Protein AF-G3I2K2-F1 (afdb_monomer)

Mean predicted aligned error: 17.12 Å

Nearest PDB structures (foldseek):
  6v9v-assembly1_A  TM=7.582E-01  e=9.070E-24  Homo sapiens
  7or0-assembly1_A  TM=7.836E-01  e=5.785E-23  Homo sapiens
  6pqq-assembly1_A  TM=7.651E-01  e=3.529E-21  Homo sapiens
  6x2j-assembly1_C  TM=7.310E-01  e=5.063E-20  Homo sapiens
  7ykr-assembly1_A  TM=5.033E-01  e=7.107E-12  Drosophila melanogaster

pLDDT: mean 74.24, std 15.61, range [36.03, 9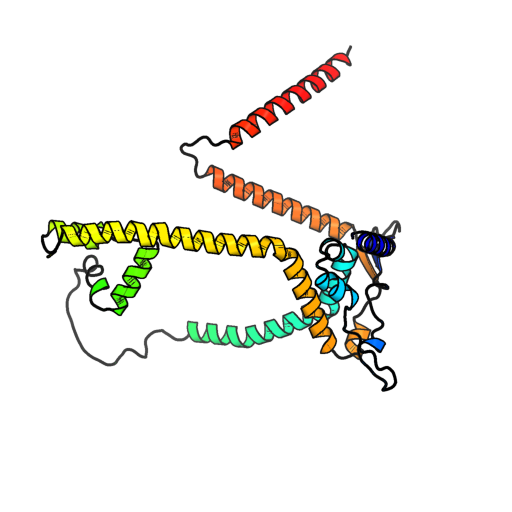3.06]

Sequence (312 aa):
MGGYTQTMKVILDTNLKCTDRLDEEGIEYNFKYLQCPLSLTKKVTPTQDVVYEPLTILNVMVQHNRIELLNHPVCKEYLLMKWCAYGFRAHMMNLGSYCLGLIPMTFLVVKIKPGLAFNSTGIINETTDHLETVDTLDAFSSPLLSLIQTFTMMLGDINYRDAFLEPLLKKELAYPILTFGQLILFTMFVPIVLMNLLIGLAVGDIAEVQKHASLKRSAMQVELHTNLEKKLPLWYLRKVDQKSTIVLKDLTSLLEKQHELIKLIIQKMEIISETEDEDNHCSFQDKFKKERLEQMQSKWNFVLNAVKTKTH

Solvent-accessible surface area (backbone atoms only — not comparable to full-atom values): 18456 Å² total; per-residue (Å²): 139,59,66,68,61,52,52,50,48,53,57,54,54,73,32,54,42,80,41,89,47,96,90,53,58,25,43,34,35,52,38,71,90,57,55,72,64,71,69,54,50,52,78,86,61,96,86,66,92,73,80,42,64,62,56,52,57,60,53,51,39,50,76,67,66,39,52,74,62,57,69,29,67,64,48,46,52,52,51,48,53,49,30,70,56,48,46,52,59,53,49,51,54,51,52,49,56,51,48,67,56,50,54,58,51,54,52,50,58,74,67,49,76,91,76,81,88,79,83,83,82,80,92,79,90,81,79,91,88,71,92,85,79,66,74,62,69,58,32,61,70,41,77,68,44,32,50,53,49,54,54,50,31,39,79,59,61,63,62,51,58,74,64,51,47,50,40,51,76,70,64,70,53,92,53,60,70,60,54,53,54,51,48,55,52,45,51,50,50,43,37,47,50,44,45,53,49,53,50,50,50,51,50,50,54,50,52,58,46,57,76,45,38,70,54,52,50,53,41,52,51,53,51,50,52,30,56,47,57,73,72,51,56,66,73,58,51,67,72,57,65,71,62,59,52,75,45,55,44,66,62,53,53,51,51,49,52,52,51,53,52,50,52,52,47,51,55,50,51,55,53,50,64,57,69,75,68,73,89,83,78,98,58,80,64,56,60,60,52,50,56,51,51,55,57,51,52,56,54,50,52,53,54,54,51,60,56,63,72,67,75,120

Organism: Cricetulus griseus (NCBI:txid10029)

InterPro domains:
  IPR005821 Ion transport domain [PF00520] (135-213)
  IPR052076 Transient receptor potential cation channel [PTHR47143] (139-296)

Foldseek 3Di:
DCPVVVVVVVVQVVQWDQDPDPPFRWIKGFCVVQFDPLCQQDPPDPPDPDHDFGRNVLLVCLVVVVLVSCPPPSNVVQLVLLCVQPVVVVVCVVVVVVCVVPVVVVVVVVPDDPDDPPPDDDDDDDDDDDPPQPPAVVCCVDPVSVVVVLVVVLCVPDPCCRNQVVCVVVVVDPDNVVVVVVVVVSCCVRNPVVVVVVVVVVVVVVVVCVVCVSSVVSNVSSVSSSVVSVVDDSVSCVVSDDRMDIGGVVVVVVVVVVVVVVVVVVVVVVVVVVVVDDPDDDDPVVVVVVVVVVVVVVVVVVVVVVVVVVPD

Secondary structure (DSSP, 8-state):
--HHHHHHHHHHHTTEEEEEETTEEEEEEE-TTTPPPHHHHS-SSTT---PPPTTHHHHHHHHTT-HHHHTSHHHHHHHHHHIIIIIHHHHHHHHHHHHHHHHHHHHHHHHS-S-SS----------S--TTSSTTTGGGTSHHHHHHHHHHHHTT---HIIIIIHHHHTT--S-HHHHHHHHHHHHIIIIIIIHHHHHHHHHHHHHHHHHHHHHHHHHHHHHHHHHHHHHS-HHHHHHH--SEEEEEHHHHHHHHHHHHHHHHHHHHHHHHHHTS--SS---THHHHHHHHHHHHHHHHHHHHHHHHTT--

Radius of gyration: 33.14 Å; Cα contacts (8 Å, |Δi|>4): 171; chains: 1; bounding box: 83×87×78 Å

Structure (mmCIF, N/CA/C/O backbone):
data_AF-G3I2K2-F1
#
_entry.id   AF-G3I2K2-F1
#
loop_
_atom_site.group_PDB
_atom_site.id
_atom_site.type_symbol
_atom_site.label_atom_id
_atom_site.label_alt_id
_atom_site.label_comp_id
_atom_site.label_asym_id
_atom_site.label_entity_id
_atom_site.label_seq_id
_atom_site.pdbx_PDB_ins_code
_atom_site.Cartn_x
_atom_site.Cartn_y
_atom_site.Cartn_z
_atom_site.o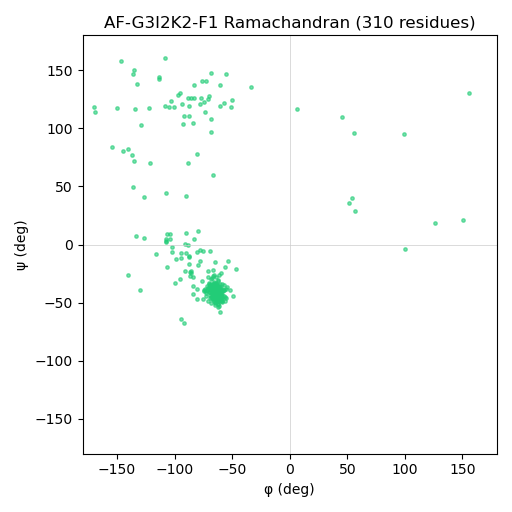ccupancy
_atom_site.B_iso_or_equiv
_atom_site.auth_seq_id
_atom_site.auth_comp_id
_atom_site.auth_asym_id
_atom_site.auth_atom_id
_atom_site.pdbx_PDB_model_num
ATOM 1 N N . MET A 1 1 ? -32.097 -2.572 -2.026 1.00 49.94 1 MET A N 1
ATOM 2 C CA . MET A 1 1 ? -31.100 -3.382 -1.281 1.00 49.94 1 MET A CA 1
ATOM 3 C C . MET A 1 1 ? -30.256 -2.597 -0.252 1.00 49.94 1 MET A C 1
ATOM 5 O O . MET A 1 1 ? -29.376 -3.198 0.350 1.00 49.94 1 MET A O 1
ATOM 9 N N . GLY A 1 2 ? -30.521 -1.305 0.022 1.00 59.66 2 GLY A N 1
ATOM 10 C CA . GLY A 1 2 ? -29.736 -0.501 0.987 1.00 59.66 2 GLY A CA 1
ATOM 11 C C . GLY A 1 2 ? -30.278 -0.422 2.425 1.00 59.66 2 GLY A C 1
ATOM 12 O O . GLY A 1 2 ? -29.588 0.092 3.297 1.00 59.66 2 GLY A O 1
ATOM 13 N N . GLY A 1 3 ? -31.485 -0.939 2.696 1.00 72.44 3 GLY A N 1
ATOM 14 C CA . GLY A 1 3 ? -32.168 -0.753 3.989 1.00 72.44 3 GLY A CA 1
ATOM 15 C C . GLY A 1 3 ? -31.352 -1.221 5.198 1.00 72.44 3 GLY A C 1
ATOM 16 O O . GLY A 1 3 ? -31.152 -0.455 6.131 1.00 72.44 3 GLY A O 1
ATOM 17 N N . TYR A 1 4 ? -30.787 -2.432 5.141 1.00 76.56 4 TYR A N 1
ATOM 18 C CA . TYR A 1 4 ? -29.989 -2.994 6.238 1.00 76.56 4 TYR A CA 1
ATOM 19 C C . TYR A 1 4 ? -28.683 -2.233 6.502 1.00 76.56 4 TYR A C 1
ATOM 21 O O . TYR A 1 4 ? -28.249 -2.134 7.648 1.00 76.56 4 TYR A O 1
ATOM 29 N N . THR A 1 5 ? -28.062 -1.668 5.460 1.00 81.94 5 THR A N 1
ATOM 30 C CA . THR A 1 5 ? -26.858 -0.834 5.600 1.00 81.94 5 THR A CA 1
ATOM 31 C C . THR A 1 5 ? -27.188 0.465 6.329 1.00 81.94 5 THR A C 1
ATOM 33 O O . THR A 1 5 ? -26.469 0.842 7.251 1.00 81.94 5 THR A O 1
ATOM 36 N N . GLN A 1 6 ? -28.325 1.082 6.003 1.00 81.50 6 GLN A N 1
ATOM 37 C CA . GLN A 1 6 ? -28.802 2.279 6.691 1.00 81.50 6 GLN A CA 1
ATOM 38 C C . GLN A 1 6 ? -29.183 1.992 8.144 1.00 81.50 6 GLN A C 1
ATOM 40 O O . GLN A 1 6 ? -28.810 2.752 9.031 1.00 81.50 6 GLN A O 1
ATOM 45 N N . THR A 1 7 ? -29.858 0.872 8.414 1.00 83.94 7 THR A N 1
ATOM 46 C CA . THR A 1 7 ? -30.171 0.455 9.788 1.00 83.94 7 THR A CA 1
ATOM 47 C C . THR A 1 7 ? -28.899 0.225 10.601 1.00 83.94 7 THR A C 1
ATOM 49 O O . THR A 1 7 ? -28.805 0.704 11.726 1.00 83.94 7 THR A O 1
ATOM 52 N N . MET A 1 8 ? -27.893 -0.446 10.030 1.00 84.69 8 MET A N 1
ATOM 53 C CA . MET A 1 8 ? -26.610 -0.648 10.705 1.00 84.69 8 MET A CA 1
ATOM 54 C C . MET A 1 8 ? -25.890 0.678 10.965 1.00 84.69 8 MET A C 1
ATOM 56 O O . MET A 1 8 ? -25.320 0.855 12.036 1.00 84.69 8 MET A O 1
ATOM 60 N N . LYS A 1 9 ? -25.959 1.631 10.032 1.00 85.75 9 LYS A N 1
ATOM 61 C CA . LYS A 1 9 ? -25.414 2.977 10.231 1.00 85.75 9 LYS A CA 1
ATOM 62 C C . LYS A 1 9 ? -26.077 3.683 11.416 1.00 85.75 9 LYS A C 1
ATOM 64 O O . LYS A 1 9 ? -25.368 4.142 12.297 1.00 85.75 9 LYS A O 1
ATOM 69 N N . VAL A 1 10 ? -27.408 3.654 11.505 1.00 85.88 10 VAL A N 1
ATOM 70 C CA . VAL A 1 10 ? -28.144 4.224 12.649 1.00 85.88 10 VAL A CA 1
ATOM 71 C C . VAL A 1 10 ? -27.738 3.551 13.963 1.00 85.88 10 VAL A C 1
ATOM 73 O O . VAL A 1 10 ? -27.541 4.226 14.969 1.00 85.88 10 VAL A O 1
ATOM 76 N N . ILE A 1 11 ? -27.552 2.227 13.969 1.00 85.19 11 ILE A N 1
ATOM 77 C CA . ILE A 1 11 ? -27.038 1.517 15.149 1.00 85.19 11 ILE A CA 1
ATOM 78 C C . ILE A 1 11 ? -25.639 2.035 15.511 1.00 85.19 11 ILE A C 1
ATOM 80 O O . ILE A 1 11 ? -25.379 2.311 16.679 1.00 85.19 11 ILE A O 1
ATOM 84 N N . LEU A 1 12 ? -24.735 2.207 14.548 1.00 84.69 12 LEU A N 1
ATOM 85 C CA . LEU A 1 12 ? -23.402 2.757 14.810 1.00 84.69 12 LEU A CA 1
ATOM 86 C C . LEU A 1 12 ? -23.456 4.204 15.320 1.00 84.69 12 LEU A C 1
ATOM 88 O O . LEU A 1 12 ? -22.725 4.524 16.254 1.00 84.69 12 LEU A O 1
ATOM 92 N N . ASP A 1 13 ? -24.355 5.035 14.795 1.00 84.88 13 ASP A N 1
ATOM 93 C CA . ASP A 1 13 ? -24.559 6.414 15.250 1.00 84.88 13 ASP A CA 1
ATOM 94 C C . ASP A 1 13 ? -24.997 6.461 16.723 1.00 84.88 13 ASP A C 1
ATOM 96 O O . ASP A 1 13 ? -24.488 7.269 17.494 1.00 84.88 13 ASP A O 1
ATOM 100 N N . THR A 1 14 ? -25.854 5.532 17.175 1.00 83.38 14 THR A N 1
ATOM 101 C CA . THR A 1 14 ? -26.232 5.447 18.606 1.00 83.38 14 THR A CA 1
ATOM 102 C C . THR A 1 14 ? -25.074 5.082 19.542 1.00 83.38 14 THR A C 1
ATOM 104 O O . THR A 1 14 ? -25.185 5.250 20.757 1.00 83.38 14 THR A O 1
ATOM 107 N N . ASN A 1 15 ? -23.960 4.578 19.001 1.00 80.06 15 ASN A N 1
ATOM 108 C CA . ASN A 1 15 ? -22.753 4.261 19.765 1.00 80.06 15 ASN A CA 1
ATOM 109 C C . ASN A 1 15 ? -21.752 5.422 19.836 1.00 80.06 15 ASN A C 1
ATOM 111 O O . ASN A 1 15 ? -20.700 5.268 20.460 1.00 80.06 15 ASN A O 1
ATOM 115 N N . LEU A 1 16 ? -22.080 6.562 19.226 1.00 80.56 16 LEU A N 1
ATOM 116 C CA . LEU A 1 16 ? -21.349 7.813 19.346 1.00 80.56 16 LEU A CA 1
ATOM 117 C C . LEU A 1 16 ? -21.975 8.648 20.470 1.00 80.56 16 LEU A C 1
ATOM 119 O O . LEU A 1 16 ? -23.157 8.986 20.410 1.00 80.56 16 LEU A O 1
ATOM 123 N N . LYS A 1 17 ? -21.200 8.998 21.498 1.00 77.44 17 LYS A N 1
ATOM 124 C CA . LYS A 1 17 ? -21.651 9.907 22.561 1.00 77.44 17 LYS A CA 1
ATOM 125 C 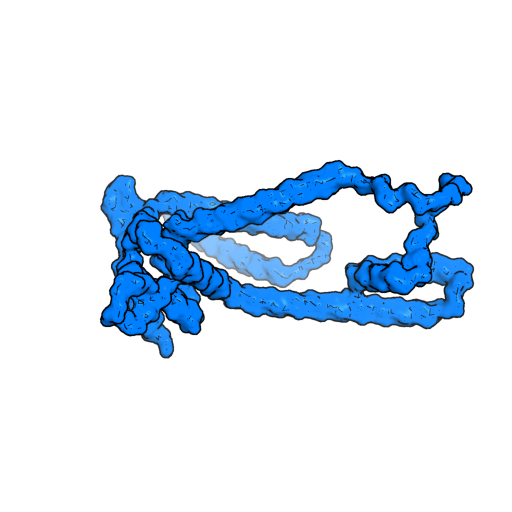C . LYS A 1 17 ? -20.722 11.109 22.655 1.00 77.44 17 LYS A C 1
ATOM 127 O O . LYS A 1 17 ? -19.547 10.958 22.968 1.00 77.44 17 LYS A O 1
ATOM 132 N N . CYS A 1 18 ? -21.249 12.306 22.413 1.00 64.06 18 CYS A N 1
ATOM 133 C CA . CYS A 1 18 ? -20.549 13.539 22.765 1.00 64.06 18 CYS A CA 1
ATOM 134 C C . CYS A 1 18 ? -20.628 13.720 24.284 1.00 64.06 18 CYS A C 1
ATOM 136 O O . CYS A 1 18 ? -21.720 13.708 24.853 1.00 64.06 18 CYS A O 1
ATOM 138 N N . THR A 1 19 ? -19.477 13.825 24.941 1.00 59.91 19 THR A N 1
ATOM 139 C CA . THR A 1 19 ? -19.410 14.119 26.372 1.00 59.91 19 THR A CA 1
ATOM 140 C C . THR A 1 19 ? -19.306 15.631 26.547 1.00 59.91 19 THR A C 1
ATOM 142 O O . THR A 1 19 ? -18.271 16.212 26.241 1.00 59.91 19 THR A O 1
ATOM 145 N N . ASP A 1 20 ? -20.366 16.258 27.062 1.00 54.31 20 ASP A N 1
ATOM 146 C CA . ASP A 1 20 ? -20.440 17.710 27.306 1.00 54.31 20 ASP A CA 1
ATOM 147 C C . ASP A 1 20 ? -19.941 18.087 28.717 1.00 54.31 20 ASP A C 1
ATOM 149 O O . ASP A 1 20 ? -20.561 18.876 29.435 1.00 54.31 20 ASP A O 1
ATOM 153 N N . ARG A 1 21 ? -18.847 17.473 29.186 1.00 50.41 21 ARG A N 1
ATOM 154 C CA . ARG A 1 21 ? -18.232 17.885 30.457 1.00 50.41 21 ARG A CA 1
ATOM 155 C C . ARG A 1 21 ? -17.324 19.083 30.192 1.00 50.41 21 ARG A C 1
ATOM 157 O O . ARG A 1 21 ? -16.445 18.998 29.347 1.00 50.41 21 ARG A O 1
ATOM 164 N N . LEU A 1 22 ? -17.549 20.166 30.941 1.00 51.56 22 LEU A N 1
ATOM 165 C CA . LEU A 1 22 ? -16.956 21.505 30.774 1.00 51.56 22 LEU A CA 1
ATOM 166 C C . LEU A 1 22 ? -15.413 21.563 30.709 1.00 51.56 22 LEU A C 1
ATOM 168 O O . LEU A 1 22 ? -14.896 22.579 30.260 1.00 51.56 22 LEU A O 1
ATOM 172 N N . ASP A 1 23 ? -14.703 20.491 31.080 1.00 54.25 23 ASP A N 1
ATOM 173 C CA . ASP A 1 23 ? -13.232 20.426 31.083 1.00 54.25 23 ASP A CA 1
ATOM 174 C C . ASP A 1 23 ? -12.638 19.393 30.093 1.00 54.25 23 ASP A C 1
ATOM 176 O O . ASP A 1 23 ? -11.427 19.367 29.892 1.00 54.25 23 ASP A O 1
ATOM 180 N N . GLU A 1 24 ? -13.457 18.547 29.449 1.00 56.97 24 GLU A N 1
ATOM 181 C CA . GLU A 1 24 ? -13.005 17.524 28.489 1.00 56.97 24 GLU A CA 1
ATOM 182 C C . GLU A 1 24 ? -14.032 17.347 27.361 1.00 56.97 24 GLU A C 1
ATOM 184 O O . GLU A 1 24 ? -14.849 16.422 27.363 1.00 56.97 24 GLU A O 1
ATOM 189 N N . GLU A 1 25 ? -13.996 18.242 26.372 1.00 64.38 25 GLU A N 1
ATOM 190 C CA . GLU A 1 25 ? -14.817 18.110 25.170 1.00 64.38 25 GLU A CA 1
ATOM 191 C C . GLU A 1 25 ? -14.318 16.909 24.341 1.00 64.38 25 GLU A C 1
ATOM 193 O O . GLU A 1 25 ? -13.334 16.977 23.599 1.00 64.38 25 GLU A O 1
ATOM 198 N N . GLY A 1 26 ? -14.970 15.758 24.508 1.00 67.62 26 GLY A N 1
ATOM 199 C CA . GLY A 1 26 ? -14.537 14.486 23.932 1.00 67.62 26 GLY A CA 1
ATOM 200 C C . GLY A 1 26 ? -15.680 13.694 23.310 1.00 67.62 26 GLY A C 1
ATOM 201 O O . GLY A 1 26 ? -16.835 13.777 23.733 1.00 67.62 26 GLY A O 1
ATOM 202 N N . ILE A 1 27 ? -15.356 12.906 22.288 1.00 79.75 27 ILE A N 1
ATOM 203 C CA . ILE A 1 27 ? -16.279 11.961 21.658 1.00 79.75 27 ILE A CA 1
ATOM 204 C C . ILE A 1 27 ? -15.967 10.568 22.208 1.00 79.75 27 ILE A C 1
ATOM 206 O O . ILE A 1 27 ? -14.860 10.057 22.039 1.00 79.75 27 ILE A O 1
ATOM 210 N N . GLU A 1 28 ? -16.938 9.955 22.879 1.00 83.06 28 GLU A N 1
ATOM 211 C CA . GLU A 1 28 ? -16.866 8.567 23.323 1.00 83.06 28 GLU A CA 1
ATOM 212 C C . GLU A 1 28 ? -17.402 7.639 22.224 1.00 83.06 28 GLU A C 1
ATOM 214 O O . GLU A 1 28 ? -18.535 7.776 21.751 1.00 83.06 28 GLU A O 1
ATOM 219 N N . TYR A 1 29 ? -16.583 6.658 21.854 1.00 84.75 29 TYR A N 1
ATOM 220 C CA . TYR A 1 29 ? -16.913 5.605 20.903 1.00 84.75 29 TYR A CA 1
ATOM 221 C C . TYR A 1 29 ? -17.167 4.299 21.650 1.00 84.75 29 TYR A C 1
ATOM 223 O O . TYR A 1 29 ? -16.268 3.775 22.307 1.00 84.75 29 TYR A O 1
ATOM 231 N N . ASN A 1 30 ? -18.379 3.750 21.542 1.00 85.12 30 ASN A N 1
ATOM 232 C CA . ASN A 1 30 ? -18.737 2.470 22.154 1.00 85.12 30 ASN A CA 1
ATOM 233 C C . ASN A 1 30 ? -18.632 1.309 21.150 1.00 85.12 30 ASN A C 1
ATOM 235 O O . ASN A 1 30 ? -19.225 1.343 20.072 1.00 85.12 30 ASN A O 1
ATOM 239 N N . PHE A 1 31 ? -17.923 0.239 21.518 1.00 85.75 31 PHE A N 1
ATOM 240 C CA . PHE A 1 31 ? -17.660 -0.902 20.633 1.00 85.75 31 PHE A CA 1
ATOM 241 C C . PHE A 1 31 ? -18.505 -2.144 20.941 1.00 85.75 31 PHE A C 1
ATOM 243 O O . PHE A 1 31 ? -18.278 -3.203 20.351 1.00 85.75 31 PHE A O 1
ATOM 250 N N . LYS A 1 32 ? -19.507 -2.037 21.827 1.00 80.69 32 LYS A N 1
ATOM 251 C CA . LYS A 1 32 ? -20.333 -3.164 22.299 1.00 80.69 32 LYS A CA 1
ATOM 252 C C . LYS A 1 32 ? -20.931 -4.001 21.170 1.00 80.69 32 LYS A C 1
ATOM 254 O O . LYS A 1 32 ? -20.994 -5.218 21.297 1.00 80.69 32 LYS A O 1
ATOM 259 N N . TYR A 1 33 ? -21.377 -3.361 20.091 1.00 79.00 33 TYR A N 1
ATOM 260 C CA . TYR A 1 33 ? -21.991 -4.059 18.962 1.00 79.00 33 TYR A CA 1
ATOM 261 C C . TYR A 1 33 ? -20.986 -4.538 17.918 1.00 79.00 33 TYR A C 1
ATOM 263 O O . TYR A 1 33 ? -21.399 -5.269 17.037 1.00 79.00 33 TYR A O 1
ATOM 271 N N . LEU A 1 34 ? -19.708 -4.148 17.982 1.00 81.12 34 LEU A N 1
ATOM 272 C CA . LEU A 1 34 ? -18.658 -4.626 17.068 1.00 81.12 34 LEU A CA 1
ATOM 273 C C . LEU A 1 34 ? -17.892 -5.814 17.670 1.00 81.12 34 LEU A C 1
ATOM 275 O O . LEU A 1 34 ? -17.394 -6.671 16.938 1.00 81.12 34 LEU A O 1
ATOM 279 N N . GLN A 1 35 ? -17.794 -5.865 19.001 1.00 78.56 35 GLN A N 1
ATOM 280 C CA . GLN A 1 35 ? -17.096 -6.910 19.742 1.00 78.56 35 GLN A CA 1
ATOM 281 C C . GLN A 1 35 ? -17.995 -8.127 19.991 1.00 78.56 35 GLN A C 1
ATOM 283 O O . GLN A 1 35 ? -19.053 -8.030 20.607 1.00 78.56 35 GLN A O 1
ATOM 288 N N . CYS A 1 36 ? -17.519 -9.307 19.592 1.00 69.25 36 CYS A N 1
ATOM 289 C CA . CYS A 1 36 ? -18.023 -10.570 20.127 1.00 69.25 36 CYS A CA 1
ATOM 290 C C . CYS A 1 36 ? -17.313 -10.857 21.466 1.00 69.25 36 CYS A C 1
ATOM 292 O O . CYS A 1 36 ? -16.096 -10.653 21.543 1.00 69.25 36 CYS A O 1
ATOM 294 N N . PRO A 1 37 ? -18.009 -11.324 22.522 1.00 67.94 37 PRO A N 1
ATOM 295 C CA . PRO A 1 37 ? -17.365 -11.717 23.772 1.00 67.94 37 PRO A CA 1
ATOM 296 C C . PRO A 1 37 ? -16.181 -12.667 23.532 1.00 67.94 37 PRO A C 1
ATOM 298 O O . PRO A 1 37 ? -16.346 -13.737 22.949 1.00 67.94 37 PRO A O 1
ATOM 301 N N . LEU A 1 38 ? -14.990 -12.302 24.026 1.00 65.88 38 LEU A N 1
ATOM 302 C CA . LEU A 1 38 ? -13.727 -13.037 23.808 1.00 65.88 38 LEU A CA 1
ATOM 303 C C . LEU A 1 38 ? -13.768 -14.517 24.247 1.00 65.88 38 LEU A C 1
ATOM 305 O O . LEU A 1 38 ? -12.940 -15.318 23.824 1.00 65.88 38 LEU A O 1
ATOM 309 N N . SER A 1 39 ? -14.717 -14.892 25.110 1.00 59.66 39 SER A N 1
ATOM 310 C CA . SER A 1 39 ? -14.957 -16.275 25.539 1.00 59.66 39 SER A CA 1
ATOM 311 C C . SER A 1 39 ? -15.559 -17.167 24.448 1.00 59.66 39 SER A C 1
ATOM 313 O O . SER A 1 39 ? -15.419 -18.382 24.528 1.00 59.66 39 SER A O 1
ATOM 315 N N . LEU A 1 40 ? -16.224 -16.583 23.447 1.00 62.38 40 LEU A N 1
ATOM 316 C CA . LEU A 1 40 ? -16.876 -17.304 22.347 1.00 62.38 40 LEU A CA 1
ATOM 317 C C . LEU A 1 40 ? -15.949 -17.503 21.137 1.00 62.38 40 LEU A C 1
ATOM 319 O O . LEU A 1 40 ? -16.162 -18.416 20.345 1.00 62.38 40 LEU A O 1
ATOM 323 N N . THR A 1 41 ? -14.910 -16.676 20.988 1.00 62.94 41 THR A N 1
ATOM 324 C CA . THR A 1 41 ? -13.967 -16.743 19.854 1.00 62.94 41 THR A CA 1
ATOM 325 C C . THR A 1 41 ? -12.822 -17.733 20.067 1.00 62.94 41 THR A C 1
ATOM 327 O O . THR A 1 41 ? -12.249 -18.232 19.102 1.00 62.94 41 THR A O 1
ATOM 330 N N . LYS A 1 42 ? -12.484 -18.069 21.316 1.00 62.06 42 LYS A N 1
ATOM 331 C CA . LYS A 1 42 ? -11.518 -19.129 21.640 1.00 62.06 42 LYS A CA 1
ATOM 332 C C . LYS A 1 42 ? -12.142 -20.073 22.654 1.00 62.06 42 LYS A C 1
ATOM 334 O O . LYS A 1 42 ? -12.227 -19.733 23.831 1.00 62.06 42 LYS A O 1
ATOM 339 N N . LYS A 1 43 ? -12.593 -21.245 22.191 1.00 57.19 43 LYS A N 1
ATOM 340 C CA . LYS A 1 43 ? -13.188 -22.282 23.047 1.00 57.19 43 LYS A CA 1
ATOM 341 C C . LYS A 1 43 ? -12.264 -22.571 24.237 1.00 57.19 43 LYS A C 1
ATOM 343 O O . LYS A 1 43 ? -11.139 -23.025 24.051 1.00 57.19 43 LYS A O 1
ATOM 348 N N . VAL A 1 44 ? -12.757 -22.323 25.448 1.00 54.16 44 VAL A N 1
ATOM 349 C CA . VAL A 1 44 ? -12.166 -22.828 26.702 1.00 54.16 44 VAL A CA 1
ATOM 350 C C . VAL A 1 44 ? -12.917 -24.084 27.180 1.00 54.16 44 VAL A C 1
ATOM 352 O O . VAL A 1 44 ? -12.415 -24.815 28.026 1.00 54.16 44 VAL A O 1
ATOM 355 N N . THR A 1 45 ? -14.084 -24.397 26.603 1.00 45.75 45 THR A N 1
ATOM 356 C CA . THR A 1 45 ? -14.933 -25.532 26.997 1.00 45.75 45 THR A CA 1
ATOM 357 C C . THR A 1 45 ? -15.474 -26.315 25.785 1.00 45.75 45 THR A C 1
ATOM 359 O O . THR A 1 45 ? -15.744 -25.720 24.740 1.00 45.75 45 THR A O 1
ATOM 362 N N . PRO A 1 46 ? -15.659 -27.647 25.903 1.00 53.41 46 PRO A N 1
ATOM 363 C CA . PRO A 1 46 ? -16.061 -28.535 24.803 1.00 53.41 46 PRO A CA 1
ATOM 364 C C . PRO A 1 46 ? -17.567 -28.519 24.467 1.00 53.41 46 PRO A C 1
ATOM 366 O O . PRO A 1 46 ? -18.026 -29.380 23.730 1.00 53.41 46 PRO A O 1
ATOM 369 N N . THR A 1 47 ? -18.358 -27.579 24.993 1.00 51.00 47 THR A N 1
ATOM 370 C CA . THR A 1 47 ? -19.835 -27.652 24.964 1.00 51.00 47 THR A CA 1
ATOM 371 C C . THR A 1 47 ? -20.531 -26.703 23.980 1.00 51.00 47 THR A C 1
ATOM 373 O O . THR A 1 47 ? -21.754 -26.602 23.996 1.00 51.00 47 THR A O 1
ATOM 376 N N . GLN A 1 48 ? -19.802 -26.021 23.093 1.00 53.31 48 GLN A N 1
ATOM 377 C CA . GLN A 1 48 ? -20.406 -25.166 22.062 1.00 53.31 48 GLN A CA 1
ATOM 378 C C . GLN A 1 48 ? -19.742 -25.417 20.706 1.00 53.31 48 GLN A C 1
ATOM 380 O O . GLN A 1 48 ? -18.543 -25.193 20.556 1.00 53.31 48 GLN A O 1
ATOM 385 N N . ASP A 1 49 ? -20.502 -25.905 19.721 1.00 54.41 49 ASP A N 1
ATOM 386 C CA . ASP A 1 49 ? -20.001 -26.286 18.389 1.00 54.41 49 ASP A CA 1
ATOM 387 C C . ASP A 1 49 ? -19.752 -25.107 17.440 1.00 54.41 49 ASP A C 1
ATOM 389 O O . ASP A 1 49 ? -19.036 -25.253 16.452 1.00 54.41 49 ASP A O 1
ATOM 393 N N . VAL A 1 50 ? -20.252 -23.914 17.763 1.00 59.75 50 VAL A N 1
ATOM 394 C CA . VAL A 1 50 ? -20.114 -22.739 16.895 1.00 59.75 50 VAL A CA 1
ATOM 395 C C . VAL A 1 50 ? -18.803 -22.006 17.195 1.00 59.75 50 VAL A C 1
ATOM 397 O O . VAL A 1 50 ? -18.636 -21.415 18.261 1.00 59.75 50 VAL A O 1
ATOM 400 N N . VAL A 1 51 ? -17.855 -22.060 16.257 1.00 62.03 51 VAL A N 1
ATOM 401 C CA . VAL A 1 51 ? -16.601 -21.292 16.302 1.00 62.03 51 VAL A CA 1
ATOM 402 C C . VAL A 1 51 ? -16.843 -19.925 15.673 1.00 62.03 51 VAL A C 1
ATOM 404 O O . VAL A 1 51 ? -17.174 -19.838 14.493 1.00 62.03 51 VAL A O 1
ATOM 407 N N . TYR A 1 52 ? -16.650 -18.856 16.443 1.00 68.25 52 TYR A N 1
ATOM 408 C CA . TYR A 1 52 ? -16.720 -17.492 15.923 1.00 68.25 52 TYR A CA 1
ATOM 409 C C . TYR A 1 52 ? -15.330 -16.982 15.556 1.00 68.25 52 TYR A C 1
ATOM 411 O O . TYR A 1 52 ? -14.399 -17.047 16.361 1.00 68.25 52 TYR A O 1
ATOM 419 N N . GLU A 1 53 ? -15.192 -16.427 14.352 1.00 73.94 53 GLU A N 1
ATOM 420 C CA . GLU A 1 53 ? -13.970 -15.721 13.979 1.00 73.94 53 GLU A CA 1
ATOM 421 C C . GLU A 1 53 ? -13.877 -14.369 14.705 1.00 73.94 53 GLU A C 1
ATOM 423 O O . GLU A 1 53 ? -14.893 -13.674 14.834 1.00 73.94 53 GLU A O 1
ATOM 428 N N . PRO A 1 54 ? -12.677 -13.957 15.159 1.00 76.50 54 PRO A N 1
ATOM 429 C CA . PRO A 1 54 ? -12.460 -12.610 15.681 1.00 76.50 54 PRO A CA 1
ATOM 430 C C . PRO A 1 54 ? -12.878 -11.531 14.667 1.00 76.50 54 PRO A C 1
ATOM 432 O O . PRO A 1 54 ? -12.758 -11.738 13.464 1.00 76.50 54 PRO A O 1
ATOM 435 N N . LEU A 1 55 ? -13.379 -10.385 15.149 1.00 83.00 55 LEU A N 1
ATOM 436 C CA . LEU A 1 55 ? -13.879 -9.270 14.320 1.00 83.00 55 LEU A CA 1
ATOM 437 C C . LEU A 1 55 ? -14.962 -9.677 13.290 1.00 83.00 55 LEU A C 1
ATOM 439 O O . LEU A 1 55 ? -14.991 -9.169 12.169 1.00 83.00 55 LEU A O 1
ATOM 443 N N . THR A 1 56 ? -15.892 -10.561 13.669 1.00 82.62 56 THR A N 1
ATOM 444 C CA . THR A 1 56 ? -16.924 -11.126 12.772 1.00 82.62 56 THR A CA 1
ATOM 445 C C . THR A 1 56 ? -17.679 -10.063 11.966 1.00 82.62 56 THR A C 1
ATOM 447 O O . THR A 1 56 ? -17.869 -10.206 10.764 1.00 82.62 56 THR A O 1
ATOM 450 N N . ILE A 1 57 ? -18.079 -8.965 12.610 1.00 85.56 57 ILE A N 1
ATOM 451 C CA . ILE A 1 57 ? -18.905 -7.929 11.979 1.00 85.56 57 ILE A CA 1
ATOM 452 C C . ILE A 1 57 ? -18.115 -7.148 10.932 1.00 85.56 57 ILE A C 1
ATOM 454 O O . ILE A 1 57 ? -18.632 -6.905 9.845 1.00 85.56 57 ILE A O 1
ATOM 458 N N . LEU A 1 58 ? -16.851 -6.815 11.210 1.00 87.19 58 LEU A N 1
ATOM 459 C CA . LEU A 1 58 ? -16.005 -6.140 10.226 1.00 87.19 58 LEU A CA 1
ATOM 460 C C . LEU A 1 58 ? -15.678 -7.074 9.056 1.00 87.19 58 LEU A C 1
ATOM 462 O O . LEU A 1 58 ? -15.719 -6.629 7.913 1.00 87.19 58 LEU A O 1
ATOM 466 N N . ASN A 1 59 ? -15.442 -8.365 9.315 1.00 87.44 59 ASN A N 1
ATOM 467 C CA . ASN A 1 59 ? -15.243 -9.366 8.262 1.00 87.44 59 ASN A CA 1
ATOM 468 C C . ASN A 1 59 ? -16.471 -9.477 7.341 1.00 87.44 59 ASN A C 1
ATOM 470 O O . ASN A 1 59 ? -16.328 -9.457 6.121 1.00 87.44 59 ASN A O 1
ATOM 474 N N . VAL A 1 60 ? -17.683 -9.488 7.901 1.00 86.12 60 VAL A N 1
ATOM 475 C CA . VAL A 1 60 ? -18.933 -9.487 7.120 1.00 86.12 60 VAL A CA 1
ATOM 476 C C . VAL A 1 60 ? -19.103 -8.185 6.326 1.00 86.12 60 VAL A C 1
ATOM 478 O O . VAL A 1 60 ? -19.502 -8.213 5.161 1.00 86.12 60 VAL A O 1
ATOM 481 N N . MET A 1 61 ? -18.765 -7.027 6.906 1.00 87.62 61 MET A N 1
ATOM 482 C CA . MET A 1 61 ? -18.831 -5.749 6.186 1.00 87.62 61 MET A CA 1
ATOM 483 C C . MET A 1 61 ? -17.845 -5.694 5.003 1.00 87.62 61 MET A C 1
ATOM 485 O O . MET A 1 61 ? -18.190 -5.136 3.956 1.00 87.62 61 MET A O 1
ATOM 489 N N . VAL A 1 62 ? -16.655 -6.294 5.149 1.00 87.44 62 VAL A N 1
ATOM 490 C CA . VAL A 1 62 ? -15.669 -6.466 4.068 1.00 87.44 62 VAL A CA 1
ATOM 491 C C . VAL A 1 62 ? -16.218 -7.391 2.983 1.00 87.44 62 VAL A C 1
ATOM 493 O O . VAL A 1 62 ? -16.208 -7.010 1.818 1.00 87.44 62 VAL A O 1
ATOM 496 N N . GLN A 1 63 ? -16.757 -8.560 3.349 1.00 85.38 63 GLN A N 1
ATOM 497 C CA . GLN A 1 63 ? -17.316 -9.538 2.402 1.00 85.38 63 GLN A CA 1
ATOM 498 C C . GLN A 1 63 ? -18.462 -8.964 1.558 1.00 85.38 63 GLN A C 1
ATOM 500 O O . GLN A 1 63 ? -18.612 -9.305 0.388 1.00 85.38 63 GLN A O 1
ATOM 505 N N . HIS A 1 64 ? -19.259 -8.061 2.131 1.00 86.38 64 HIS A N 1
ATOM 506 C CA . HIS A 1 64 ? -20.337 -7.380 1.416 1.00 86.38 64 HIS A CA 1
ATOM 507 C C . HIS A 1 64 ? -19.913 -6.065 0.740 1.00 86.38 64 HIS A C 1
ATOM 509 O O . HIS A 1 64 ? -20.784 -5.319 0.279 1.00 86.38 64 HIS A O 1
ATOM 515 N N . ASN A 1 65 ? -18.615 -5.752 0.669 1.00 84.00 65 ASN A N 1
ATOM 516 C CA . ASN A 1 65 ? -18.075 -4.539 0.044 1.00 84.00 65 ASN A CA 1
ATOM 517 C C . ASN A 1 65 ? -18.749 -3.241 0.542 1.00 84.00 65 ASN A C 1
ATOM 519 O O . ASN A 1 65 ? -18.967 -2.302 -0.225 1.00 84.00 65 ASN A O 1
ATOM 523 N N . ARG A 1 66 ? -19.132 -3.166 1.827 1.00 86.56 66 ARG A N 1
ATOM 524 C CA . ARG A 1 66 ? -19.847 -2.006 2.393 1.00 86.56 66 ARG A CA 1
ATOM 525 C C . ARG A 1 66 ? -18.881 -0.940 2.904 1.00 86.56 66 ARG A C 1
ATOM 527 O O . ARG A 1 66 ? -18.781 -0.695 4.103 1.00 86.56 66 ARG A O 1
ATOM 534 N N . ILE A 1 67 ? -18.202 -0.276 1.971 1.00 81.38 67 ILE A N 1
ATOM 535 C CA . ILE A 1 67 ? -17.183 0.753 2.246 1.00 81.38 67 ILE A CA 1
ATOM 536 C C . ILE A 1 67 ? -17.725 1.876 3.144 1.00 81.38 67 ILE A C 1
ATOM 538 O O . ILE A 1 67 ? -17.014 2.358 4.019 1.00 81.38 67 ILE A O 1
ATOM 542 N N . GLU A 1 68 ? -18.993 2.258 2.979 1.00 82.19 68 GLU A N 1
ATOM 543 C CA . GLU A 1 68 ? -19.641 3.300 3.789 1.00 82.19 68 GLU A CA 1
ATOM 544 C C . GLU A 1 68 ? -19.700 2.952 5.284 1.00 82.19 68 GLU A C 1
ATOM 546 O O . GLU A 1 68 ? -19.501 3.826 6.124 1.00 82.19 68 GLU A O 1
ATOM 551 N N . LEU A 1 69 ? -19.923 1.675 5.619 1.00 85.75 69 LEU A N 1
ATOM 552 C CA . LEU A 1 69 ? -19.903 1.196 7.004 1.00 85.75 69 LEU A CA 1
ATOM 553 C C . LEU A 1 69 ? -18.467 1.112 7.529 1.00 85.75 69 LEU A C 1
ATOM 555 O O . LEU A 1 69 ? -18.212 1.505 8.660 1.00 85.75 69 LEU A O 1
ATOM 559 N N . LEU A 1 70 ? -17.515 0.657 6.706 1.00 85.94 70 LEU A N 1
ATOM 560 C CA . LEU A 1 70 ? -16.102 0.582 7.103 1.00 85.94 70 LEU A CA 1
ATOM 561 C C . LEU A 1 70 ? -15.486 1.963 7.344 1.00 85.94 70 LEU A C 1
ATOM 563 O O . LEU A 1 70 ? -14.646 2.121 8.227 1.00 85.94 70 LEU A O 1
ATOM 567 N N . ASN A 1 71 ? -15.912 2.963 6.573 1.00 84.88 71 ASN A N 1
ATOM 568 C CA . ASN A 1 71 ? -15.462 4.341 6.720 1.00 84.88 71 ASN A CA 1
ATOM 569 C C . ASN A 1 71 ? -16.135 5.081 7.880 1.00 84.88 71 ASN A C 1
ATOM 571 O O . ASN A 1 71 ? -15.750 6.220 8.158 1.00 84.88 71 ASN A O 1
ATOM 575 N N . HIS A 1 72 ? -17.095 4.452 8.560 1.00 87.00 72 HIS A N 1
ATOM 576 C CA . HIS A 1 72 ? -17.751 5.021 9.724 1.00 87.00 72 HIS A CA 1
ATOM 577 C C . HIS A 1 72 ? -16.730 5.293 10.845 1.00 87.00 72 HIS A C 1
ATOM 579 O O . HIS A 1 72 ? -15.883 4.432 11.111 1.00 87.00 72 HIS A O 1
ATOM 585 N N . PRO A 1 73 ? -16.802 6.443 11.543 1.00 85.12 73 PRO A N 1
ATOM 586 C CA . PRO A 1 73 ? -15.816 6.815 12.560 1.00 85.12 73 PRO A CA 1
ATOM 587 C C . PRO A 1 73 ? -15.692 5.770 13.679 1.00 85.12 73 PRO A C 1
ATOM 589 O O . PRO A 1 73 ? -14.582 5.408 14.046 1.00 85.12 73 PRO A O 1
ATOM 592 N N . VAL A 1 74 ? -16.801 5.162 14.122 1.00 87.25 74 VAL A N 1
ATOM 593 C CA . VAL A 1 74 ? -16.778 4.059 15.111 1.00 87.25 74 VAL A CA 1
ATOM 594 C C . VAL A 1 74 ? -15.948 2.858 14.630 1.00 87.25 74 VAL A C 1
ATOM 596 O O . VAL A 1 74 ? -15.210 2.270 15.415 1.00 87.25 74 VAL A O 1
ATOM 599 N N . CYS A 1 75 ? -16.034 2.488 13.348 1.00 87.88 75 CYS A N 1
ATOM 600 C CA . CYS A 1 75 ? -15.261 1.373 12.792 1.00 87.88 75 CYS A CA 1
ATOM 601 C C . CYS A 1 75 ? -13.771 1.719 12.672 1.00 87.88 75 CYS A C 1
ATOM 603 O O . CYS A 1 75 ? -12.925 0.864 12.944 1.00 87.88 75 CYS A O 1
ATOM 605 N N . LYS A 1 76 ? -13.446 2.967 12.311 1.00 87.38 76 LYS A N 1
ATOM 606 C CA . LYS A 1 76 ? -12.062 3.459 12.261 1.00 87.38 76 LYS A CA 1
ATOM 607 C C . LYS A 1 76 ? -11.426 3.480 13.646 1.00 87.38 76 LYS A C 1
ATOM 609 O O . LYS A 1 76 ? -10.367 2.885 13.817 1.00 87.38 76 LYS A O 1
ATOM 614 N N . GLU A 1 77 ? -12.094 4.074 14.630 1.00 87.06 77 GLU A N 1
ATOM 615 C CA . GLU A 1 77 ? -11.608 4.132 16.013 1.00 87.06 77 GLU A CA 1
ATOM 616 C C . GLU A 1 77 ? -11.484 2.740 16.636 1.00 87.06 77 GLU A C 1
ATOM 618 O O . GLU A 1 77 ? -10.517 2.453 17.334 1.00 87.06 77 GLU A O 1
ATOM 623 N N . TYR A 1 78 ? -12.391 1.818 16.305 1.00 88.94 78 TYR A N 1
ATOM 624 C CA . TYR A 1 78 ? -12.277 0.427 16.735 1.00 88.94 78 TYR A CA 1
ATOM 625 C C . TYR A 1 78 ? -11.023 -0.269 16.181 1.00 88.94 78 TYR A C 1
ATOM 627 O O . TYR A 1 78 ? -10.298 -0.949 16.915 1.00 88.94 78 TYR A O 1
ATOM 635 N N . LEU A 1 79 ? -10.742 -0.099 14.884 1.00 89.31 79 LEU A N 1
ATOM 636 C CA . LEU A 1 79 ? -9.532 -0.639 14.260 1.00 89.31 79 LEU A CA 1
ATOM 637 C C . LEU A 1 79 ? -8.265 0.033 14.799 1.00 89.31 79 LEU A C 1
ATOM 639 O O . LEU A 1 79 ? -7.267 -0.654 15.015 1.00 89.31 79 LEU A O 1
ATOM 643 N N . LEU A 1 80 ? -8.302 1.341 15.063 1.00 88.25 80 LEU A N 1
ATOM 644 C CA . LEU A 1 80 ? -7.196 2.077 15.678 1.00 88.25 80 LEU A CA 1
ATOM 645 C C . LEU A 1 80 ? -6.924 1.601 17.105 1.00 8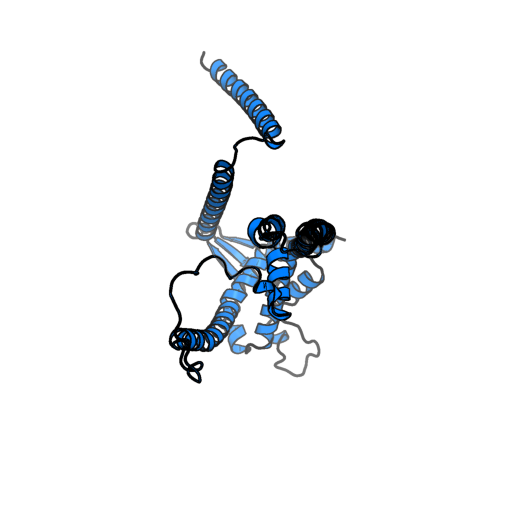8.25 80 LEU A C 1
ATOM 647 O O . LEU A 1 80 ? -5.776 1.316 17.436 1.00 88.25 80 LEU A O 1
ATOM 651 N N . MET A 1 81 ? -7.962 1.417 17.920 1.00 86.19 81 MET A N 1
ATOM 652 C CA . MET A 1 81 ? -7.847 0.852 19.264 1.00 86.19 81 MET A CA 1
ATOM 653 C C . MET A 1 81 ? -7.161 -0.520 19.220 1.00 86.19 81 MET A C 1
ATOM 655 O O . MET A 1 81 ? -6.206 -0.755 19.961 1.00 86.19 81 MET A O 1
ATOM 659 N N . LYS A 1 82 ? -7.560 -1.410 18.298 1.00 89.06 82 LYS A N 1
ATOM 660 C CA . LYS A 1 82 ? -6.914 -2.726 18.107 1.00 89.06 82 LYS A CA 1
ATOM 661 C C . LYS A 1 82 ? -5.484 -2.638 17.570 1.00 89.06 82 LYS A C 1
ATOM 663 O O . LYS A 1 82 ? -4.617 -3.424 17.968 1.00 89.06 82 LYS A O 1
ATOM 668 N N . TRP A 1 83 ? -5.211 -1.685 16.687 1.00 90.50 83 TRP A N 1
ATOM 669 C CA . TRP A 1 83 ? -3.865 -1.405 16.199 1.00 90.50 83 TRP A CA 1
ATOM 670 C C . TRP A 1 83 ? -2.941 -0.957 17.326 1.00 90.50 83 TRP A C 1
ATOM 672 O O . TRP A 1 83 ? -1.898 -1.576 17.524 1.00 90.50 83 TRP A O 1
ATOM 682 N N . CYS A 1 84 ? -3.344 0.026 18.124 1.00 88.19 84 CYS A N 1
ATOM 683 C CA . CYS A 1 84 ? -2.571 0.498 19.271 1.00 88.19 84 CYS A CA 1
ATOM 684 C C . CYS A 1 84 ? -2.417 -0.579 20.355 1.00 88.19 84 CYS A C 1
ATOM 686 O O . CYS A 1 84 ? -1.359 -0.689 20.969 1.00 88.19 84 CYS A O 1
ATOM 688 N N . ALA A 1 85 ? -3.440 -1.414 20.549 1.00 87.25 85 ALA A N 1
ATOM 689 C CA . ALA A 1 85 ? -3.438 -2.508 21.509 1.00 87.25 85 ALA A CA 1
ATOM 690 C C . ALA A 1 85 ? -2.334 -3.544 21.238 1.00 87.25 85 ALA A C 1
ATOM 692 O O . ALA A 1 85 ? -1.502 -3.837 22.102 1.00 87.25 85 ALA A O 1
ATOM 693 N N . TYR A 1 86 ? -2.343 -4.137 20.044 1.00 88.75 86 TYR A N 1
ATOM 694 C CA . TYR A 1 86 ? -1.464 -5.267 19.731 1.00 88.75 86 TYR A CA 1
ATOM 695 C C . TYR A 1 86 ? -0.873 -5.223 18.319 1.00 88.75 86 TYR A C 1
ATOM 697 O O . TYR A 1 86 ? 0.204 -5.782 18.109 1.00 88.75 86 TYR A O 1
ATOM 705 N N . GLY A 1 87 ? -1.533 -4.565 17.359 1.00 88.69 87 GLY A N 1
ATOM 706 C CA . GLY A 1 87 ? -1.084 -4.507 15.964 1.00 88.69 87 GLY A CA 1
ATOM 707 C C . GLY A 1 87 ? 0.269 -3.812 15.810 1.00 88.69 87 GLY A C 1
ATOM 708 O O . GLY A 1 87 ? 1.203 -4.397 15.267 1.00 88.69 87 GLY A O 1
ATOM 709 N N . PHE A 1 88 ? 0.405 -2.612 16.375 1.00 89.44 88 PHE A N 1
ATOM 710 C CA . PHE A 1 88 ? 1.627 -1.815 16.338 1.00 89.44 88 PHE A CA 1
ATOM 711 C C . PHE A 1 88 ? 2.800 -2.553 16.984 1.00 89.44 88 PHE A C 1
ATOM 713 O O . PHE A 1 88 ? 3.875 -2.656 16.395 1.00 89.44 88 PHE A O 1
ATOM 720 N N . ARG A 1 89 ? 2.581 -3.147 18.165 1.00 88.56 89 ARG A N 1
ATOM 721 C CA . ARG A 1 89 ? 3.621 -3.901 18.875 1.00 88.56 89 ARG A CA 1
ATOM 722 C C . ARG A 1 89 ? 4.065 -5.138 18.094 1.00 88.56 89 ARG A C 1
ATOM 724 O O . ARG A 1 89 ? 5.265 -5.368 17.968 1.00 88.56 89 ARG A O 1
ATOM 731 N N . ALA A 1 90 ? 3.125 -5.914 17.554 1.00 89.31 90 ALA A N 1
ATOM 732 C CA . ALA A 1 90 ? 3.440 -7.088 16.743 1.00 89.31 90 ALA A CA 1
ATOM 733 C C . ALA A 1 90 ? 4.192 -6.703 15.459 1.00 89.31 90 ALA A C 1
ATOM 735 O O . ALA A 1 90 ? 5.191 -7.333 15.114 1.00 89.31 90 ALA A O 1
ATOM 736 N N . HIS A 1 91 ? 3.754 -5.636 14.787 1.00 88.81 91 HIS A N 1
ATOM 737 C CA . HIS A 1 91 ? 4.400 -5.137 13.579 1.00 88.81 91 HIS A CA 1
ATOM 738 C C . HIS A 1 91 ? 5.821 -4.629 13.854 1.00 88.81 91 HIS A C 1
ATOM 740 O O . HIS A 1 91 ? 6.731 -4.975 13.109 1.00 88.81 91 HIS A O 1
ATOM 746 N N . MET A 1 92 ? 6.043 -3.889 14.946 1.00 90.00 92 MET A N 1
ATOM 747 C CA . MET A 1 92 ? 7.379 -3.431 15.344 1.00 90.00 92 MET A CA 1
ATOM 748 C C . MET A 1 92 ? 8.318 -4.579 15.718 1.00 90.00 92 MET A C 1
ATOM 750 O O . MET A 1 92 ? 9.489 -4.538 15.360 1.00 90.00 92 MET A O 1
ATOM 754 N N . MET A 1 93 ? 7.827 -5.631 16.381 1.00 90.62 93 MET A N 1
ATOM 755 C CA . MET A 1 93 ? 8.640 -6.827 16.643 1.00 90.62 93 MET A CA 1
ATOM 756 C C . MET A 1 93 ? 9.048 -7.530 15.344 1.00 90.62 93 MET A C 1
ATOM 758 O O . MET A 1 93 ? 10.206 -7.913 15.187 1.00 90.62 93 MET A O 1
ATOM 762 N N . ASN A 1 94 ? 8.109 -7.662 14.402 1.00 88.56 94 ASN A N 1
ATOM 763 C CA . ASN A 1 94 ? 8.376 -8.235 13.088 1.00 88.56 94 ASN A CA 1
ATOM 764 C C . ASN A 1 94 ? 9.400 -7.387 12.319 1.00 88.56 94 ASN A C 1
ATOM 766 O O . ASN A 1 94 ? 10.447 -7.898 11.933 1.00 88.56 94 ASN A O 1
ATOM 770 N N . LEU A 1 95 ? 9.150 -6.082 12.176 1.00 90.38 95 LEU A N 1
ATOM 771 C CA . LEU A 1 95 ? 10.049 -5.143 11.506 1.00 90.38 95 LEU A CA 1
ATOM 772 C C . LEU A 1 95 ? 11.444 -5.138 12.145 1.00 90.38 95 LEU A C 1
ATOM 774 O O . LEU A 1 95 ? 12.439 -5.230 11.435 1.00 90.38 95 LEU A O 1
ATOM 778 N N . GLY A 1 96 ? 11.520 -5.122 13.477 1.00 92.12 96 GLY A N 1
ATOM 779 C CA . GLY A 1 96 ? 12.780 -5.196 14.211 1.00 92.12 96 GLY A CA 1
ATOM 780 C C . GLY A 1 96 ? 13.583 -6.458 13.890 1.00 92.12 96 GLY A C 1
ATOM 781 O O . GLY A 1 96 ? 14.796 -6.373 13.713 1.00 92.12 96 GLY A O 1
ATOM 782 N N . SER A 1 97 ? 12.920 -7.610 13.734 1.00 91.12 97 SER A N 1
ATOM 783 C CA . SER A 1 97 ? 13.593 -8.857 13.343 1.00 91.12 97 SER A CA 1
ATOM 784 C C . SER A 1 97 ? 14.183 -8.798 11.927 1.00 91.12 97 SER A C 1
ATOM 786 O O . SER A 1 97 ? 15.306 -9.255 11.716 1.00 91.12 97 SER A O 1
ATOM 788 N N . TYR A 1 98 ? 13.492 -8.156 10.979 1.00 91.19 98 TYR A N 1
ATOM 789 C CA . TYR A 1 98 ? 14.023 -7.926 9.632 1.00 91.19 98 TYR A CA 1
ATOM 790 C C . TYR A 1 98 ? 15.200 -6.947 9.646 1.00 91.19 98 TYR A C 1
ATOM 792 O O . TYR A 1 98 ? 16.224 -7.206 9.014 1.00 91.19 98 TYR A O 1
ATOM 800 N N . CYS A 1 99 ? 15.095 -5.848 10.399 1.00 90.81 99 CYS A N 1
ATOM 801 C CA . CYS A 1 99 ? 16.173 -4.869 10.543 1.00 90.81 99 CYS A CA 1
ATOM 802 C C . CYS A 1 99 ? 17.441 -5.487 11.146 1.00 90.81 99 CYS A C 1
ATOM 804 O O . CYS A 1 99 ? 18.540 -5.152 10.707 1.00 90.81 99 CYS A O 1
ATOM 806 N N . LEU A 1 100 ? 17.300 -6.421 12.092 1.00 88.38 100 LEU A N 1
ATOM 807 C CA . LEU A 1 100 ? 18.427 -7.138 12.691 1.00 88.38 100 LEU A CA 1
ATOM 808 C C . LEU A 1 100 ? 19.214 -7.968 11.664 1.00 88.38 100 LEU A C 1
ATOM 810 O O . LEU A 1 100 ? 20.420 -8.116 11.816 1.00 88.38 100 LEU A O 1
ATOM 814 N N . GLY A 1 101 ? 18.561 -8.488 10.620 1.00 85.44 101 GLY A N 1
ATOM 815 C CA . GLY A 1 101 ? 19.236 -9.188 9.522 1.00 85.44 101 GLY A CA 1
ATOM 816 C C . GLY A 1 101 ? 19.773 -8.241 8.446 1.00 85.44 101 GLY A C 1
ATOM 817 O O . GLY A 1 101 ? 20.896 -8.404 7.972 1.00 85.44 101 GLY A O 1
ATOM 818 N N . LEU A 1 102 ? 18.990 -7.228 8.074 1.00 88.00 102 LEU A N 1
ATOM 819 C CA . LEU A 1 102 ? 19.322 -6.332 6.966 1.00 88.00 102 LEU A CA 1
ATOM 820 C C . LEU A 1 102 ? 20.457 -5.362 7.300 1.00 88.00 102 LEU A C 1
ATOM 822 O O . LEU A 1 102 ? 21.353 -5.196 6.480 1.00 88.00 102 LEU A O 1
ATOM 826 N N . ILE A 1 103 ? 20.451 -4.740 8.483 1.00 92.31 103 ILE A N 1
ATOM 827 C CA . ILE A 1 103 ? 21.432 -3.701 8.841 1.00 92.31 103 ILE A CA 1
ATOM 828 C C . ILE A 1 103 ? 22.866 -4.260 8.898 1.00 92.31 103 ILE A C 1
ATOM 830 O O . ILE A 1 103 ? 23.761 -3.644 8.318 1.00 92.31 103 ILE A O 1
ATOM 834 N N . PRO A 1 104 ? 23.134 -5.423 9.525 1.00 90.94 104 PRO A N 1
ATOM 835 C CA . PRO A 1 104 ? 24.475 -6.003 9.510 1.00 90.94 104 PRO A CA 1
ATOM 836 C C . PRO A 1 104 ? 24.910 -6.458 8.116 1.00 90.94 104 PRO A C 1
ATOM 838 O O . PRO A 1 104 ? 26.078 -6.298 7.770 1.00 90.94 104 PRO A O 1
ATOM 841 N N . MET A 1 105 ? 23.987 -6.985 7.302 1.00 80.06 105 MET A N 1
ATOM 842 C CA . MET A 1 105 ? 24.289 -7.414 5.933 1.00 80.06 105 MET A CA 1
ATOM 843 C C . MET A 1 105 ? 24.646 -6.234 5.029 1.00 80.06 105 MET A C 1
ATOM 845 O O . MET A 1 105 ? 25.654 -6.291 4.327 1.00 80.06 105 MET A O 1
ATOM 849 N N . THR A 1 106 ? 23.878 -5.143 5.065 1.00 88.69 106 THR A N 1
ATOM 850 C CA . THR A 1 106 ? 24.198 -3.936 4.288 1.00 88.69 106 THR A CA 1
ATOM 851 C C . THR A 1 106 ? 25.491 -3.293 4.777 1.00 88.69 106 THR A C 1
ATOM 853 O O . THR A 1 106 ? 26.322 -2.904 3.959 1.00 88.69 106 THR A O 1
ATOM 856 N N . PHE A 1 107 ? 25.727 -3.258 6.092 1.00 86.44 107 PHE A N 1
ATOM 857 C CA . PHE A 1 107 ? 26.991 -2.784 6.654 1.00 86.44 107 PHE A CA 1
ATOM 858 C C . PHE A 1 107 ? 28.184 -3.630 6.186 1.00 86.44 107 PHE A C 1
ATOM 860 O O . PHE A 1 107 ? 29.212 -3.077 5.802 1.00 86.44 107 PHE A O 1
ATOM 867 N N . LEU A 1 108 ? 28.047 -4.958 6.163 1.00 81.50 108 LEU A N 1
ATOM 868 C CA . LEU A 1 108 ? 29.079 -5.878 5.689 1.00 81.50 108 LEU A CA 1
ATOM 869 C C . LEU A 1 108 ? 29.382 -5.670 4.199 1.00 81.50 108 LEU A C 1
ATOM 871 O O . LEU A 1 108 ? 30.549 -5.557 3.839 1.00 81.50 108 LEU A O 1
ATOM 875 N N . VAL A 1 109 ? 28.359 -5.526 3.351 1.00 81.38 109 VAL A N 1
ATOM 876 C CA . VAL A 1 109 ? 28.530 -5.249 1.912 1.00 81.38 109 VAL A CA 1
ATOM 877 C C . VAL A 1 109 ? 29.252 -3.919 1.674 1.00 81.38 109 VAL A C 1
ATOM 879 O O . VAL A 1 109 ? 30.179 -3.870 0.876 1.00 81.38 109 VAL A O 1
ATOM 882 N N . VAL A 1 110 ? 28.896 -2.858 2.404 1.00 83.00 110 VAL A N 1
ATOM 883 C CA . VAL A 1 110 ? 29.550 -1.539 2.281 1.00 83.00 110 VAL A CA 1
ATOM 884 C C . VAL A 1 110 ? 31.004 -1.563 2.776 1.00 83.00 110 VAL A C 1
ATOM 886 O O . VAL A 1 110 ? 31.833 -0.781 2.313 1.00 83.00 110 VAL A O 1
ATOM 889 N N . LYS A 1 111 ? 31.340 -2.444 3.727 1.00 75.69 111 LYS A N 1
ATOM 890 C CA . LYS A 1 111 ? 32.701 -2.578 4.276 1.00 75.69 111 LYS A CA 1
ATOM 891 C C . LYS A 1 111 ? 33.593 -3.539 3.489 1.00 75.69 111 LYS A C 1
ATOM 893 O O . LYS A 1 111 ? 34.813 -3.473 3.647 1.00 75.69 111 LYS A O 1
ATOM 898 N N . ILE A 1 112 ? 33.029 -4.394 2.638 1.00 73.62 112 ILE A N 1
ATOM 899 C CA . ILE A 1 112 ? 33.807 -5.200 1.696 1.00 73.62 112 ILE A CA 1
ATOM 900 C C . ILE A 1 112 ? 34.301 -4.274 0.582 1.00 73.62 112 ILE A C 1
ATOM 902 O O . ILE A 1 112 ? 33.517 -3.753 -0.205 1.00 73.62 112 ILE A O 1
ATOM 906 N N . LYS A 1 113 ? 35.622 -4.072 0.500 1.00 57.72 113 LYS A N 1
ATOM 907 C CA . LYS A 1 113 ? 36.246 -3.433 -0.668 1.00 57.72 113 LYS A CA 1
ATOM 908 C C . LYS A 1 113 ? 35.882 -4.244 -1.923 1.00 57.72 113 LYS A C 1
ATOM 910 O O . LYS A 1 113 ? 36.238 -5.426 -1.971 1.00 57.72 113 LYS A O 1
ATOM 915 N N . PRO A 1 114 ? 35.246 -3.652 -2.948 1.00 55.62 114 PRO A N 1
ATOM 916 C CA . PRO A 1 114 ? 35.121 -4.314 -4.237 1.00 55.62 114 PRO A CA 1
ATOM 917 C C . PRO A 1 114 ? 36.526 -4.378 -4.847 1.00 55.62 114 PRO A C 1
ATOM 919 O O . PRO A 1 114 ? 37.086 -3.344 -5.195 1.00 55.62 114 PRO A O 1
ATOM 922 N N . GLY A 1 115 ? 37.147 -5.563 -4.899 1.00 53.22 115 GLY A N 1
ATOM 923 C CA . GLY A 1 115 ? 38.430 -5.693 -5.607 1.00 53.22 115 GLY A CA 1
ATOM 924 C C . GLY A 1 115 ? 39.447 -6.736 -5.149 1.00 53.22 115 GLY A C 1
ATOM 925 O O . GLY A 1 115 ? 40.613 -6.570 -5.484 1.00 53.22 115 GLY A O 1
ATOM 926 N N . LEU A 1 116 ? 39.084 -7.804 -4.424 1.00 50.25 116 LEU A N 1
ATOM 927 C CA . LEU A 1 116 ? 40.046 -8.893 -4.141 1.00 50.25 116 LEU A CA 1
ATOM 928 C C . LEU A 1 116 ? 39.801 -10.209 -4.898 1.00 50.25 116 LEU A C 1
ATOM 930 O O . LEU A 1 116 ? 40.546 -11.160 -4.693 1.00 50.25 116 LEU A O 1
ATOM 934 N N . ALA A 1 117 ? 38.808 -10.266 -5.791 1.00 44.53 117 ALA A N 1
ATOM 935 C CA . ALA A 1 117 ? 38.516 -11.461 -6.595 1.00 44.53 117 ALA A CA 1
ATOM 936 C C . ALA A 1 117 ? 38.910 -11.341 -8.082 1.00 44.53 117 ALA A C 1
ATOM 938 O O . ALA A 1 117 ? 38.649 -12.259 -8.848 1.00 44.53 117 ALA A O 1
ATOM 939 N N . PHE A 1 118 ? 39.557 -10.245 -8.498 1.00 44.28 118 PHE A N 1
ATOM 940 C CA . PHE A 1 118 ? 39.953 -10.020 -9.897 1.00 44.28 118 PHE A CA 1
ATOM 941 C C . PHE A 1 118 ? 41.445 -9.689 -10.039 1.00 44.28 118 PHE A C 1
ATOM 943 O O . PHE A 1 118 ? 41.835 -8.826 -10.806 1.00 44.28 118 PHE A O 1
ATOM 950 N N . ASN A 1 119 ? 42.304 -10.380 -9.286 1.00 43.47 119 ASN A N 1
ATOM 951 C CA . ASN A 1 119 ? 43.752 -10.358 -9.516 1.00 43.47 119 ASN A CA 1
ATOM 952 C C . ASN A 1 119 ? 44.248 -11.776 -9.781 1.00 43.47 119 ASN A C 1
ATOM 954 O O . ASN A 1 119 ? 44.921 -12.401 -8.967 1.00 43.47 119 ASN A O 1
ATOM 958 N N . SER A 1 120 ? 43.873 -12.292 -10.943 1.00 45.09 120 SER A N 1
ATOM 959 C CA . SER A 1 120 ? 44.592 -13.358 -11.634 1.00 45.09 120 SER A CA 1
ATOM 960 C C . SER A 1 120 ? 44.280 -13.223 -13.118 1.00 45.09 120 SER A C 1
ATOM 962 O O . SER A 1 120 ? 43.311 -13.794 -13.592 1.00 45.09 120 SER A O 1
ATOM 964 N N . THR A 1 121 ? 45.013 -12.348 -13.812 1.00 43.16 121 THR A N 1
ATOM 965 C CA . THR A 1 121 ? 46.104 -12.707 -14.741 1.00 43.16 121 THR A CA 1
ATOM 966 C C . THR A 1 121 ? 46.308 -11.602 -15.783 1.00 43.16 121 THR A C 1
ATOM 968 O O . THR A 1 121 ? 45.365 -11.248 -16.476 1.00 43.16 121 THR A O 1
ATOM 971 N N . GLY A 1 122 ? 47.560 -11.168 -15.962 1.00 40.16 122 GLY A N 1
ATOM 972 C CA . GLY A 1 122 ? 48.071 -10.785 -17.285 1.00 40.16 122 GLY A CA 1
ATOM 973 C C . GLY A 1 122 ? 48.100 -9.295 -17.636 1.00 40.16 122 GLY A C 1
ATOM 974 O O . GLY A 1 122 ? 47.138 -8.751 -18.149 1.00 40.16 122 GLY A O 1
ATOM 975 N N . ILE A 1 123 ? 49.265 -8.685 -17.401 1.00 45.31 123 ILE A N 1
ATOM 976 C CA . ILE A 1 123 ? 49.987 -7.749 -18.287 1.00 45.31 123 ILE A CA 1
ATOM 977 C C . ILE A 1 123 ? 49.242 -7.339 -19.571 1.00 45.31 123 ILE A C 1
ATOM 979 O O . ILE A 1 123 ? 49.156 -8.164 -20.473 1.00 45.31 123 ILE A O 1
ATOM 983 N N . ILE A 1 124 ? 48.911 -6.047 -19.717 1.00 42.66 124 ILE A N 1
ATOM 984 C CA . ILE A 1 124 ? 49.206 -5.280 -20.942 1.00 42.66 124 ILE A CA 1
ATOM 985 C C . ILE A 1 124 ? 49.426 -3.803 -20.571 1.00 42.66 124 ILE A C 1
ATOM 987 O O . ILE A 1 124 ? 48.545 -3.146 -20.023 1.00 42.66 124 ILE A O 1
ATOM 991 N N . ASN A 1 125 ? 50.634 -3.306 -20.836 1.00 43.66 125 ASN A N 1
ATOM 992 C CA . ASN A 1 125 ? 50.921 -1.880 -20.952 1.00 43.66 125 ASN A CA 1
ATOM 993 C C . ASN A 1 125 ? 50.416 -1.424 -22.326 1.00 43.66 125 ASN A C 1
ATOM 995 O O . ASN A 1 125 ? 50.895 -1.996 -23.298 1.00 43.66 125 ASN A O 1
ATOM 999 N N . GLU A 1 126 ? 49.565 -0.398 -22.421 1.00 40.81 126 GLU A N 1
ATOM 1000 C CA . GLU A 1 126 ? 49.587 0.561 -23.543 1.00 40.81 126 GLU A CA 1
ATOM 1001 C C . GLU A 1 126 ? 48.672 1.780 -23.292 1.00 40.81 126 GLU A C 1
ATOM 1003 O O . GLU A 1 126 ? 47.471 1.661 -23.085 1.00 40.81 126 GLU A O 1
ATOM 1008 N N . THR A 1 127 ? 49.329 2.944 -23.263 1.00 38.44 127 THR A N 1
ATOM 1009 C CA . THR A 1 127 ? 48.906 4.290 -23.699 1.00 38.44 127 THR A CA 1
ATOM 1010 C C . THR A 1 127 ? 47.524 4.851 -23.335 1.00 38.44 127 THR A C 1
ATOM 1012 O O . THR A 1 127 ? 46.497 4.544 -23.933 1.00 38.44 127 THR A O 1
ATOM 1015 N N . THR A 1 128 ? 47.581 5.845 -22.446 1.00 43.72 128 THR A N 1
ATOM 1016 C CA . THR A 1 128 ? 46.845 7.118 -22.492 1.00 43.72 128 THR A CA 1
ATOM 1017 C C . THR A 1 128 ? 46.621 7.631 -23.929 1.00 43.72 128 THR A C 1
ATOM 1019 O O . THR A 1 128 ? 47.572 7.629 -24.707 1.00 43.72 128 THR A O 1
ATOM 1022 N N . ASP A 1 129 ? 45.390 8.096 -24.211 1.00 36.03 129 ASP A N 1
ATOM 1023 C CA . ASP A 1 129 ? 44.966 9.058 -25.268 1.00 36.03 129 ASP A CA 1
ATOM 1024 C C . ASP A 1 129 ? 43.837 8.662 -26.254 1.00 36.03 129 ASP A C 1
ATOM 1026 O O . ASP A 1 129 ? 43.619 9.363 -27.239 1.00 36.03 129 ASP A O 1
ATOM 1030 N N . HIS A 1 130 ? 42.990 7.663 -25.962 1.00 38.09 130 HIS A N 1
ATOM 1031 C CA . HIS A 1 130 ? 41.733 7.449 -26.721 1.00 38.09 130 HIS A CA 1
ATOM 1032 C C . HIS A 1 130 ? 40.502 7.148 -25.838 1.00 38.09 130 HIS A C 1
ATOM 1034 O O . HIS A 1 130 ? 39.762 6.201 -26.083 1.00 38.09 130 HIS A O 1
ATOM 1040 N N . LEU A 1 131 ? 40.262 7.960 -24.801 1.00 43.50 131 LEU A N 1
ATOM 1041 C CA . LEU A 1 131 ? 39.242 7.693 -23.769 1.00 43.50 131 LEU A CA 1
ATOM 1042 C C . LEU A 1 131 ? 37.788 8.101 -24.115 1.00 43.50 131 LEU A C 1
ATOM 1044 O O . LEU A 1 131 ? 36.926 7.953 -23.265 1.00 43.50 131 LEU A O 1
ATOM 1048 N N . GLU A 1 132 ? 37.451 8.576 -25.319 1.00 46.12 132 GLU A N 1
ATOM 1049 C CA . GLU A 1 132 ? 36.061 9.033 -25.583 1.00 46.12 132 GLU A CA 1
ATOM 1050 C C . GLU A 1 132 ? 35.412 8.533 -26.887 1.00 46.12 132 GLU A C 1
ATOM 1052 O O . GLU A 1 132 ? 34.306 8.951 -27.208 1.00 46.12 132 GLU A O 1
ATOM 1057 N N . THR A 1 133 ? 36.030 7.620 -27.649 1.00 39.81 133 THR A N 1
ATOM 1058 C CA . THR A 1 133 ? 35.466 7.189 -28.958 1.00 39.81 133 THR A CA 1
ATOM 1059 C C . THR A 1 133 ? 35.281 5.678 -29.151 1.00 39.81 133 THR A C 1
ATOM 1061 O O . THR A 1 133 ? 34.873 5.265 -30.233 1.00 39.81 133 THR A O 1
ATOM 1064 N N . VAL A 1 134 ? 35.519 4.841 -28.131 1.00 46.66 134 VAL A N 1
ATOM 1065 C CA . VAL A 1 134 ? 35.493 3.364 -28.277 1.00 46.66 134 VAL A CA 1
ATOM 1066 C C . VAL A 1 134 ? 34.209 2.683 -27.752 1.00 46.66 134 VAL A C 1
ATOM 1068 O O . VAL A 1 134 ? 33.982 1.517 -28.042 1.00 46.66 134 VAL A O 1
ATOM 1071 N N . ASP A 1 135 ? 33.275 3.377 -27.097 1.00 53.41 135 ASP A N 1
ATOM 1072 C CA . ASP A 1 135 ? 32.224 2.666 -26.335 1.00 53.41 135 ASP A CA 1
ATOM 1073 C C . ASP A 1 135 ? 30.916 2.309 -27.087 1.00 53.41 135 ASP A C 1
ATOM 1075 O O . ASP A 1 135 ? 30.084 1.577 -26.546 1.00 53.41 135 ASP A O 1
ATOM 1079 N N . THR A 1 136 ? 30.678 2.762 -28.328 1.00 52.31 136 THR A N 1
ATOM 1080 C CA . THR A 1 136 ? 29.348 2.596 -28.975 1.00 52.31 136 THR A CA 1
ATOM 1081 C C . THR A 1 136 ? 29.235 1.439 -29.972 1.00 52.31 136 THR A C 1
ATOM 1083 O O . THR A 1 136 ? 28.176 0.814 -30.055 1.00 52.31 136 THR A O 1
ATOM 1086 N N . LEU A 1 137 ? 30.298 1.103 -30.711 1.00 53.06 137 LEU A N 1
ATOM 1087 C CA . LEU A 1 137 ? 30.307 -0.036 -31.646 1.00 53.06 137 LEU A CA 1
ATOM 1088 C C . LEU A 1 137 ? 30.632 -1.363 -30.947 1.00 53.06 137 LEU A C 1
ATOM 1090 O O . LEU A 1 137 ? 30.095 -2.405 -31.333 1.00 53.06 137 LEU A O 1
ATOM 1094 N N . ASP A 1 138 ? 31.394 -1.315 -29.852 1.00 62.53 138 ASP A N 1
ATOM 1095 C CA . ASP A 1 138 ? 31.615 -2.472 -28.983 1.00 62.53 138 ASP A CA 1
ATOM 1096 C C . ASP A 1 138 ? 30.327 -2.906 -28.276 1.00 62.53 138 ASP A C 1
ATOM 1098 O O . ASP A 1 138 ? 30.181 -4.086 -27.956 1.00 62.53 138 ASP A O 1
ATOM 1102 N N . ALA A 1 139 ? 29.335 -2.017 -28.139 1.00 63.59 139 ALA A N 1
ATOM 1103 C CA . ALA A 1 139 ? 28.035 -2.343 -27.557 1.00 63.59 139 ALA A CA 1
ATOM 1104 C C . ALA A 1 139 ? 27.282 -3.451 -28.324 1.00 63.59 139 ALA A C 1
ATOM 1106 O O . ALA A 1 139 ? 26.480 -4.178 -27.742 1.00 63.59 139 ALA A O 1
ATOM 1107 N N . PHE A 1 140 ? 27.575 -3.635 -29.616 1.00 70.19 140 PHE A N 1
ATOM 1108 C CA . PHE A 1 140 ? 26.992 -4.691 -30.452 1.00 70.19 140 PHE A CA 1
ATOM 1109 C C . PHE A 1 140 ? 27.947 -5.869 -30.711 1.00 70.19 140 PHE A C 1
ATOM 1111 O O . PHE A 1 140 ? 27.589 -6.792 -31.441 1.00 70.19 140 PHE A O 1
ATOM 1118 N N . SER A 1 141 ? 29.140 -5.869 -30.102 1.00 75.31 141 SER A N 1
ATOM 1119 C CA . SER A 1 141 ? 30.172 -6.899 -30.309 1.00 75.31 141 SER A CA 1
ATOM 1120 C C . SER A 1 141 ? 29.795 -8.262 -29.723 1.00 75.31 141 SER A C 1
ATOM 1122 O O . SER A 1 141 ? 30.084 -9.303 -30.314 1.00 75.31 141 SER A O 1
ATOM 1124 N N . SER A 1 142 ? 29.122 -8.269 -28.569 1.00 80.31 142 SER A N 1
ATOM 1125 C CA . SER A 1 142 ? 28.661 -9.487 -27.907 1.00 80.31 142 SER A CA 1
ATOM 1126 C C . SER A 1 142 ? 27.132 -9.562 -27.893 1.00 80.31 142 SER A C 1
ATOM 1128 O O . SER A 1 142 ? 26.467 -8.540 -27.700 1.00 80.31 142 SER A O 1
ATOM 1130 N N . PRO A 1 143 ? 26.536 -10.763 -28.027 1.00 78.50 143 PRO A N 1
ATOM 1131 C CA . PRO A 1 143 ? 25.083 -10.920 -27.991 1.00 78.50 143 PRO A CA 1
ATOM 1132 C C . PRO A 1 143 ? 24.440 -10.354 -26.716 1.00 78.50 143 PRO A C 1
ATOM 1134 O O . PRO A 1 143 ? 23.382 -9.735 -26.783 1.00 78.50 143 PRO A O 1
ATOM 1137 N N . LEU A 1 144 ? 25.092 -10.508 -25.557 1.00 81.38 144 LEU A N 1
ATOM 1138 C CA . LEU A 1 144 ? 24.587 -9.989 -24.282 1.00 81.38 144 LEU A CA 1
ATOM 1139 C C . LEU A 1 144 ? 24.608 -8.456 -24.236 1.00 81.38 144 LEU A C 1
ATOM 1141 O O . LEU A 1 144 ? 23.625 -7.845 -23.821 1.00 81.38 144 LEU A O 1
ATOM 1145 N N . LEU A 1 145 ? 25.707 -7.840 -24.674 1.00 77.12 145 LEU A N 1
ATOM 1146 C CA . LEU A 1 145 ? 25.834 -6.387 -24.675 1.00 77.12 145 LEU A CA 1
ATOM 1147 C C . LEU A 1 145 ? 24.887 -5.755 -25.701 1.00 77.12 145 LEU A C 1
ATOM 1149 O O . LEU A 1 145 ? 24.240 -4.764 -25.382 1.00 77.12 145 LEU A O 1
ATOM 1153 N N . SER A 1 146 ? 24.679 -6.411 -26.850 1.00 81.00 146 SER A N 1
ATOM 1154 C CA . SER A 1 146 ? 23.696 -5.974 -27.846 1.00 81.00 146 SER A CA 1
ATOM 1155 C C . SER A 1 146 ? 22.270 -5.991 -27.290 1.00 81.00 146 SER A C 1
ATOM 1157 O O . SER A 1 146 ? 21.493 -5.076 -27.547 1.00 81.00 146 SER A O 1
ATOM 1159 N N . LEU A 1 147 ? 21.937 -6.985 -26.458 1.00 83.00 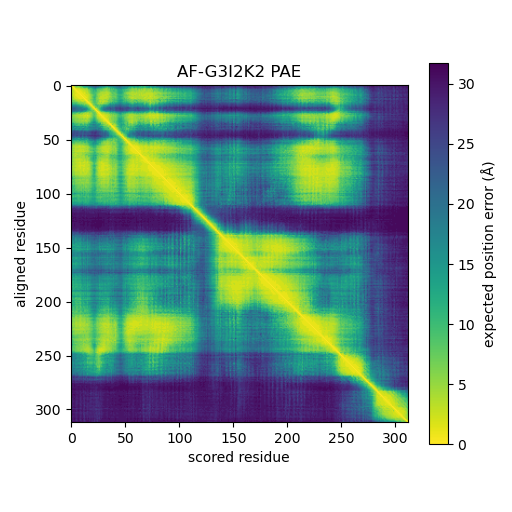147 LEU A N 1
ATOM 1160 C CA . LEU A 1 147 ? 20.633 -7.081 -25.808 1.00 83.00 147 LEU A CA 1
ATOM 1161 C C . LEU A 1 147 ? 20.442 -5.944 -24.800 1.00 83.00 147 LEU A C 1
ATOM 1163 O O . LEU A 1 147 ? 19.409 -5.274 -24.821 1.00 83.00 147 LEU A O 1
ATOM 1167 N N . ILE A 1 148 ? 21.451 -5.678 -23.970 1.00 83.81 148 ILE A N 1
ATOM 1168 C CA . ILE A 1 148 ? 21.438 -4.554 -23.026 1.00 83.81 148 ILE A CA 1
ATOM 1169 C C . ILE A 1 148 ? 21.323 -3.224 -23.780 1.00 83.81 148 ILE A C 1
ATOM 1171 O O . ILE A 1 148 ? 20.492 -2.400 -23.410 1.00 83.81 148 ILE A O 1
ATOM 1175 N N . GLN A 1 149 ? 22.063 -3.052 -24.876 1.00 82.56 149 GLN A N 1
ATOM 1176 C CA . GLN A 1 149 ? 22.027 -1.845 -25.698 1.00 82.56 149 GLN A CA 1
ATOM 1177 C C . GLN A 1 149 ? 20.660 -1.637 -26.366 1.00 82.56 149 GLN A C 1
ATOM 1179 O O . GLN A 1 149 ? 20.150 -0.524 -26.425 1.00 82.56 149 GLN A O 1
ATOM 1184 N N . THR A 1 150 ? 19.999 -2.700 -26.830 1.00 86.00 150 THR A N 1
ATOM 1185 C CA . THR A 1 150 ? 18.622 -2.577 -27.340 1.00 86.00 150 THR A CA 1
ATOM 1186 C C . THR A 1 150 ? 17.608 -2.250 -26.239 1.00 86.00 150 THR A C 1
ATOM 1188 O O . THR A 1 150 ? 16.613 -1.579 -26.512 1.00 86.00 150 THR A O 1
ATOM 1191 N N . PHE A 1 151 ? 17.856 -2.676 -24.994 1.00 86.81 151 PHE A N 1
ATOM 1192 C CA . PHE A 1 151 ? 17.018 -2.347 -23.838 1.00 86.81 151 PHE A CA 1
ATOM 1193 C C . PHE A 1 151 ? 17.205 -0.895 -23.379 1.00 86.81 151 PHE A C 1
ATOM 1195 O O . PHE A 1 151 ? 16.224 -0.226 -23.072 1.00 86.81 151 PHE A O 1
ATOM 1202 N N . THR A 1 152 ? 18.430 -0.366 -23.388 1.00 85.69 152 THR A N 1
ATOM 1203 C CA . THR A 1 152 ? 18.671 1.064 -23.131 1.00 85.69 152 THR A CA 1
ATOM 1204 C C . THR A 1 152 ? 18.064 1.928 -24.237 1.00 85.69 152 THR A C 1
ATOM 1206 O O . THR A 1 152 ? 17.357 2.888 -23.938 1.00 85.69 152 THR A O 1
ATOM 1209 N N . MET A 1 153 ? 18.190 1.514 -25.503 1.00 86.44 153 MET A N 1
ATOM 1210 C CA . MET A 1 153 ? 17.522 2.170 -26.634 1.00 86.44 153 MET A CA 1
ATOM 1211 C C . MET A 1 153 ? 15.987 2.136 -26.540 1.00 86.44 153 MET A C 1
ATOM 1213 O O . MET A 1 153 ? 15.329 3.027 -27.076 1.00 86.44 153 MET A O 1
ATOM 1217 N N . MET A 1 154 ? 15.396 1.155 -25.842 1.00 86.88 154 MET A N 1
ATOM 1218 C CA . MET A 1 154 ? 13.948 1.095 -25.590 1.00 86.88 154 MET A CA 1
ATOM 1219 C C . MET A 1 154 ? 13.466 2.292 -24.763 1.00 86.88 154 MET A C 1
ATOM 1221 O O . MET A 1 154 ? 12.374 2.794 -25.019 1.00 86.88 154 MET A O 1
ATOM 1225 N N . LEU A 1 155 ? 14.283 2.783 -23.821 1.00 86.06 155 LEU A N 1
ATOM 1226 C CA . LEU A 1 155 ? 13.982 3.951 -22.979 1.00 86.06 155 LEU A CA 1
ATOM 1227 C C . LEU A 1 155 ? 13.981 5.278 -23.762 1.00 86.06 155 LEU A C 1
ATOM 1229 O O . LEU A 1 155 ? 13.630 6.311 -23.200 1.00 86.06 155 LEU A O 1
ATOM 1233 N N . GLY A 1 156 ? 14.347 5.249 -25.048 1.00 83.81 156 GLY A N 1
ATOM 1234 C CA . GLY A 1 156 ? 14.407 6.417 -25.927 1.00 83.81 156 GLY A CA 1
ATOM 1235 C C . GLY A 1 156 ? 15.814 6.984 -26.116 1.00 83.81 156 GLY A C 1
ATOM 1236 O O . GLY A 1 156 ? 15.985 7.884 -26.936 1.00 83.81 156 GLY A O 1
ATOM 1237 N N . ASP A 1 157 ? 16.819 6.437 -25.425 1.00 84.12 157 ASP A N 1
ATOM 1238 C CA . ASP A 1 157 ? 18.219 6.831 -25.590 1.00 84.12 157 ASP A CA 1
ATOM 1239 C C . ASP A 1 157 ? 18.840 6.145 -26.816 1.00 84.12 157 ASP A C 1
ATOM 1241 O O . ASP A 1 157 ? 19.506 5.109 -26.750 1.00 84.12 157 ASP A O 1
ATOM 1245 N N . ILE A 1 158 ? 18.513 6.685 -27.988 1.00 82.31 158 ILE A N 1
ATOM 1246 C CA . ILE A 1 158 ? 19.043 6.219 -29.264 1.00 82.31 158 ILE A CA 1
ATOM 1247 C C . ILE A 1 158 ? 20.276 7.063 -29.572 1.00 82.31 158 ILE A C 1
ATOM 1249 O O . ILE A 1 158 ? 20.145 8.197 -30.035 1.00 82.31 158 ILE A O 1
ATOM 1253 N N . ASN A 1 159 ? 21.468 6.490 -29.382 1.00 83.00 159 ASN A N 1
ATOM 1254 C CA . ASN A 1 159 ? 22.765 7.076 -29.756 1.00 83.00 159 ASN A CA 1
ATOM 1255 C C . ASN A 1 159 ? 22.925 7.204 -31.287 1.00 83.00 159 ASN A C 1
ATOM 1257 O O . ASN A 1 159 ? 23.808 6.611 -31.902 1.00 83.00 159 ASN A O 1
ATOM 1261 N N . TYR A 1 160 ? 22.034 7.960 -31.933 1.00 83.81 160 TYR A N 1
ATOM 1262 C CA . TYR A 1 160 ? 21.903 8.082 -33.383 1.00 83.81 160 TYR A CA 1
ATOM 1263 C C . TYR A 1 160 ? 23.180 8.606 -34.042 1.00 83.81 160 TYR A C 1
ATOM 1265 O O . TYR A 1 160 ? 23.596 8.105 -35.088 1.00 83.81 160 TYR A O 1
ATOM 1273 N N . ARG A 1 161 ? 23.793 9.628 -33.434 1.00 79.50 161 ARG A N 1
ATOM 1274 C CA . ARG A 1 161 ? 24.965 10.301 -34.000 1.00 79.50 161 ARG A CA 1
ATOM 1275 C C . ARG A 1 161 ? 26.160 9.355 -34.069 1.00 79.50 161 ARG A C 1
ATOM 1277 O O . ARG A 1 161 ? 26.694 9.146 -35.154 1.00 79.50 161 ARG A O 1
ATOM 1284 N N . ASP A 1 162 ? 26.484 8.725 -32.951 1.00 79.25 162 ASP A N 1
ATOM 1285 C CA . ASP A 1 162 ? 27.724 7.961 -32.825 1.00 79.25 162 ASP A CA 1
ATOM 1286 C C . ASP A 1 162 ? 27.569 6.537 -33.380 1.00 79.25 162 ASP A C 1
ATOM 1288 O O . ASP A 1 162 ? 28.475 6.019 -34.026 1.00 79.25 162 ASP A O 1
ATOM 1292 N N . ALA A 1 163 ? 26.396 5.909 -33.215 1.00 76.12 163 ALA A N 1
ATOM 1293 C CA . ALA A 1 163 ? 26.177 4.529 -33.657 1.00 76.12 163 ALA A CA 1
ATOM 1294 C C . ALA A 1 163 ? 25.732 4.399 -35.128 1.00 76.12 163 ALA A C 1
ATOM 1296 O O . ALA A 1 163 ? 25.921 3.341 -35.726 1.00 76.12 163 ALA A O 1
ATOM 1297 N N . PHE A 1 164 ? 25.134 5.440 -35.728 1.00 81.25 164 PHE A N 1
ATOM 1298 C CA . PHE A 1 164 ? 24.536 5.340 -37.071 1.00 81.25 164 PHE A CA 1
ATOM 1299 C C . PHE A 1 164 ? 24.972 6.443 -38.048 1.00 81.25 164 PHE A C 1
ATOM 1301 O O . PHE A 1 164 ? 25.187 6.151 -39.226 1.00 81.25 164 PHE A O 1
ATOM 1308 N N . LEU A 1 165 ? 25.120 7.696 -37.603 1.00 83.19 165 LEU A N 1
ATOM 1309 C CA . LEU A 1 165 ? 25.451 8.822 -38.488 1.00 83.19 165 LEU A CA 1
ATOM 1310 C C . LEU A 1 165 ? 26.948 8.899 -38.813 1.00 83.19 165 LEU A C 1
ATOM 1312 O O . LEU A 1 165 ? 27.315 9.058 -39.977 1.00 83.19 165 LEU A O 1
ATOM 1316 N N . GLU A 1 166 ? 27.819 8.788 -37.813 1.00 81.12 166 GLU A N 1
ATOM 1317 C CA . GLU A 1 166 ? 29.267 8.861 -38.015 1.00 81.12 166 GLU A CA 1
ATOM 1318 C C . GLU A 1 166 ? 29.800 7.687 -38.868 1.00 81.12 166 GLU A C 1
ATOM 1320 O O . GLU A 1 166 ? 30.516 7.946 -39.843 1.00 81.12 166 GLU A O 1
ATOM 1325 N N . PRO A 1 167 ? 29.363 6.429 -38.648 1.00 80.69 167 PRO A N 1
ATOM 1326 C CA . PRO A 1 167 ? 29.722 5.306 -39.518 1.00 80.69 167 PRO A CA 1
ATOM 1327 C C . PRO A 1 167 ? 29.154 5.413 -40.951 1.00 80.69 167 PRO A C 1
ATOM 1329 O O . PRO A 1 167 ? 29.747 4.895 -41.903 1.00 80.69 167 PRO A O 1
ATOM 1332 N N . LEU A 1 168 ? 28.029 6.122 -41.146 1.00 80.31 168 LEU A N 1
ATOM 1333 C CA . LEU A 1 168 ? 27.498 6.437 -42.480 1.00 80.31 168 LEU A CA 1
ATOM 1334 C C . LEU A 1 168 ? 28.405 7.434 -43.217 1.00 80.31 168 LEU A C 1
ATOM 1336 O O . LEU A 1 168 ? 28.717 7.228 -44.392 1.00 80.31 168 LEU A O 1
ATOM 1340 N N . LEU A 1 169 ? 28.836 8.502 -42.538 1.00 84.50 169 LEU A N 1
ATOM 1341 C CA . LEU A 1 169 ? 29.718 9.528 -43.106 1.00 84.50 169 LEU A CA 1
ATOM 1342 C C . LEU A 1 169 ? 31.102 8.962 -43.454 1.00 84.50 169 LEU A C 1
ATOM 1344 O O . LEU A 1 169 ? 31.660 9.313 -44.495 1.00 84.50 169 LEU A O 1
ATOM 1348 N N . LYS A 1 170 ? 31.615 8.036 -42.633 1.00 84.62 170 LYS A N 1
ATOM 1349 C CA . LYS A 1 170 ? 32.872 7.306 -42.873 1.00 84.62 170 LYS A CA 1
ATOM 1350 C C . LYS A 1 170 ? 32.762 6.210 -43.950 1.00 84.62 170 LYS A C 1
ATOM 1352 O O . LYS A 1 170 ? 33.782 5.657 -44.345 1.00 84.62 170 LYS A O 1
ATOM 1357 N N . LYS A 1 171 ? 31.559 5.932 -44.485 1.00 76.94 171 LYS A N 1
ATOM 1358 C CA . LYS A 1 171 ? 31.257 4.835 -45.437 1.00 76.94 171 LYS A CA 1
ATOM 1359 C C . LYS A 1 171 ? 31.625 3.432 -44.923 1.00 76.94 171 LYS A C 1
ATOM 1361 O O . LYS A 1 171 ? 31.892 2.534 -45.718 1.00 76.94 171 LYS A O 1
ATOM 1366 N N . GLU A 1 172 ? 31.592 3.227 -43.612 1.00 77.81 172 GLU A N 1
ATOM 1367 C CA . GLU A 1 172 ? 31.914 1.941 -42.976 1.00 77.81 172 GLU A CA 1
ATOM 1368 C C . GLU A 1 172 ? 30.688 1.008 -42.879 1.00 77.81 172 GLU A C 1
ATOM 1370 O O . GLU A 1 172 ? 30.826 -0.187 -42.625 1.00 77.81 172 GLU A O 1
ATOM 1375 N N . LEU A 1 173 ? 29.475 1.516 -43.149 1.00 73.56 173 LEU A N 1
ATOM 1376 C CA . LEU A 1 173 ? 28.255 0.703 -43.211 1.00 73.56 173 LEU A CA 1
ATOM 1377 C C . LEU A 1 173 ? 28.133 -0.072 -44.528 1.00 73.56 173 LEU A C 1
ATOM 1379 O O . LEU A 1 173 ? 27.961 0.517 -45.595 1.00 73.56 173 LEU A O 1
ATOM 1383 N N . ALA A 1 174 ? 28.061 -1.401 -44.431 1.00 79.44 174 ALA A N 1
ATOM 1384 C CA . ALA A 1 174 ? 27.802 -2.276 -45.575 1.00 79.44 174 ALA A CA 1
ATOM 1385 C C . ALA A 1 174 ? 26.408 -2.067 -46.213 1.00 79.44 174 ALA A C 1
ATOM 1387 O O . ALA A 1 174 ? 26.267 -2.182 -47.429 1.00 79.44 174 ALA A O 1
ATOM 1388 N N . TYR A 1 175 ? 25.378 -1.744 -45.414 1.00 81.00 175 TYR A N 1
ATOM 1389 C CA . TYR A 1 175 ? 23.979 -1.645 -45.870 1.00 81.00 175 TYR A CA 1
ATOM 1390 C C . TYR A 1 175 ? 23.259 -0.387 -45.341 1.00 81.00 175 TYR A C 1
ATOM 1392 O O . TYR A 1 175 ? 22.366 -0.493 -44.501 1.00 81.00 175 TYR A O 1
ATOM 1400 N N . PRO A 1 176 ? 23.585 0.820 -45.834 1.00 79.94 176 PRO A N 1
ATOM 1401 C CA . PRO A 1 176 ? 23.074 2.071 -45.267 1.00 79.94 176 PRO A CA 1
ATOM 1402 C C . PRO A 1 176 ? 21.543 2.193 -45.340 1.00 79.94 176 PRO A C 1
ATOM 1404 O O . PRO A 1 176 ? 20.898 2.492 -44.345 1.00 79.94 176 PRO A O 1
ATOM 1407 N N . ILE A 1 177 ? 20.923 1.896 -46.484 1.00 86.00 177 ILE A N 1
ATOM 1408 C CA . ILE A 1 177 ? 19.465 2.062 -46.653 1.00 86.00 177 ILE A CA 1
ATOM 1409 C C . ILE A 1 177 ? 18.685 1.124 -45.716 1.00 86.00 177 ILE A C 1
ATOM 1411 O O . ILE A 1 177 ? 17.699 1.532 -45.103 1.00 86.00 177 ILE A O 1
ATOM 1415 N N . LEU A 1 178 ? 19.146 -0.122 -45.577 1.00 80.88 178 LEU A N 1
ATOM 1416 C CA . LEU A 1 178 ? 18.499 -1.131 -44.741 1.00 80.88 178 LEU A CA 1
ATOM 1417 C C . LEU A 1 178 ? 18.632 -0.793 -43.253 1.00 80.88 178 LEU A C 1
ATOM 1419 O O . LEU A 1 178 ? 17.642 -0.871 -42.531 1.00 80.88 178 LEU A O 1
ATOM 1423 N N . THR A 1 179 ? 19.814 -0.362 -42.802 1.00 83.75 179 THR A N 1
ATOM 1424 C CA . THR A 1 179 ? 20.043 0.007 -41.398 1.00 83.75 179 THR A CA 1
ATOM 1425 C C . THR A 1 179 ? 19.187 1.198 -40.974 1.00 83.75 179 THR A C 1
ATOM 1427 O O . THR A 1 179 ? 18.577 1.159 -39.910 1.00 83.75 179 THR A O 1
ATOM 1430 N N . PHE A 1 180 ? 19.066 2.229 -41.814 1.00 85.69 180 PHE A N 1
ATOM 1431 C CA . PHE A 1 180 ? 18.204 3.378 -41.516 1.00 85.69 180 PHE A CA 1
ATOM 1432 C C . PHE A 1 180 ? 16.711 3.025 -41.587 1.00 85.69 180 PHE A C 1
ATOM 1434 O O . PHE A 1 180 ? 15.937 3.486 -40.750 1.00 85.69 180 PHE A O 1
ATOM 1441 N N . GLY A 1 181 ? 16.304 2.164 -42.528 1.00 85.50 181 GLY A N 1
ATOM 1442 C CA . GLY A 1 181 ? 14.941 1.627 -42.568 1.00 85.50 181 GLY A CA 1
ATOM 1443 C C . GLY A 1 181 ? 14.588 0.845 -41.298 1.00 85.50 181 GLY A C 1
ATOM 1444 O O . GLY A 1 181 ? 13.527 1.061 -40.713 1.00 85.50 181 GLY A O 1
ATOM 1445 N N . GLN A 1 182 ? 15.509 -0.001 -40.826 1.00 82.06 182 GLN A N 1
ATOM 1446 C CA . GLN A 1 182 ? 15.363 -0.757 -39.583 1.00 82.06 182 GLN A CA 1
ATOM 1447 C C . GLN A 1 182 ? 15.361 0.154 -38.350 1.00 82.06 182 GLN A C 1
ATOM 1449 O O . GLN A 1 182 ? 14.593 -0.095 -37.425 1.00 82.06 182 GLN A O 1
ATOM 1454 N N . LEU A 1 183 ? 16.166 1.221 -38.339 1.00 86.12 183 LEU A N 1
ATOM 1455 C CA . LEU A 1 183 ? 16.196 2.201 -37.254 1.00 86.12 183 LEU A CA 1
ATOM 1456 C C . LEU A 1 183 ? 14.855 2.933 -37.121 1.00 86.12 183 LEU A C 1
ATOM 1458 O O . LEU A 1 183 ? 14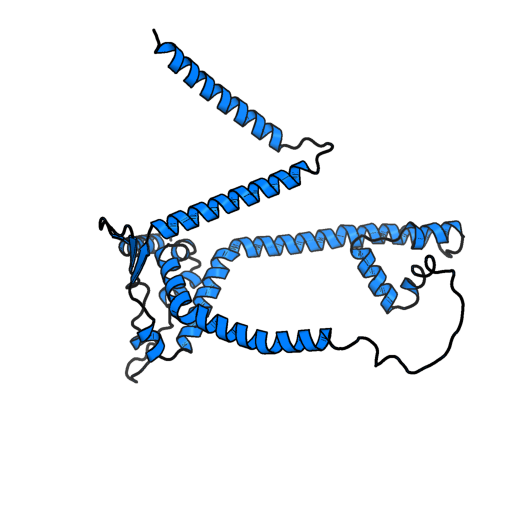.308 2.992 -36.027 1.00 86.12 183 LEU A O 1
ATOM 1462 N N . ILE A 1 184 ? 14.286 3.427 -38.227 1.00 90.00 184 ILE A N 1
ATOM 1463 C CA . ILE A 1 184 ? 12.977 4.106 -38.224 1.00 90.00 184 ILE A CA 1
ATOM 1464 C C . ILE A 1 184 ? 11.879 3.161 -37.724 1.00 90.00 184 ILE A C 1
ATOM 1466 O O . ILE A 1 184 ? 11.054 3.542 -36.891 1.00 90.00 184 ILE A O 1
ATOM 1470 N N . LEU A 1 185 ? 11.883 1.917 -38.212 1.00 87.75 185 LEU A N 1
ATOM 1471 C CA . LEU A 1 185 ? 10.942 0.886 -37.786 1.00 87.75 185 LEU A CA 1
ATOM 1472 C C . LEU A 1 185 ? 11.079 0.599 -36.283 1.00 87.75 185 LEU A C 1
ATOM 1474 O O . LEU A 1 185 ? 10.081 0.556 -35.565 1.00 87.75 185 LEU A O 1
ATOM 1478 N N . PHE A 1 186 ? 12.313 0.448 -35.806 1.00 88.94 186 PHE A N 1
ATOM 1479 C CA . PHE A 1 186 ? 12.627 0.209 -34.404 1.00 88.94 186 PHE A CA 1
ATOM 1480 C C . PHE A 1 186 ? 12.174 1.372 -33.512 1.00 88.94 186 PHE A C 1
ATOM 1482 O O . PHE A 1 186 ? 11.461 1.133 -32.542 1.00 88.94 186 PHE A O 1
ATOM 1489 N N . THR A 1 187 ? 12.499 2.623 -33.862 1.00 88.50 187 THR A N 1
ATOM 1490 C CA . THR A 1 187 ? 12.087 3.821 -33.108 1.00 88.50 187 THR A CA 1
ATOM 1491 C C . THR A 1 187 ? 10.567 3.950 -33.023 1.00 88.50 187 THR A C 1
ATOM 1493 O O . THR A 1 187 ? 10.035 4.316 -31.977 1.00 88.50 187 THR A O 1
ATOM 1496 N N . MET A 1 188 ? 9.848 3.620 -34.100 1.00 91.75 188 MET A N 1
ATOM 1497 C CA . MET A 1 188 ? 8.388 3.678 -34.105 1.00 91.75 188 MET A CA 1
ATOM 1498 C C . MET A 1 188 ? 7.765 2.578 -33.237 1.00 91.75 188 MET A C 1
ATOM 1500 O O . MET A 1 188 ? 6.905 2.857 -32.403 1.00 91.75 188 MET A O 1
ATOM 1504 N N . PHE A 1 189 ? 8.199 1.327 -33.384 1.00 90.00 189 PHE A N 1
ATOM 1505 C CA . PHE A 1 189 ? 7.551 0.213 -32.691 1.00 90.00 189 PHE A CA 1
ATOM 1506 C C . PHE A 1 189 ? 7.977 0.055 -31.228 1.00 90.00 189 PHE A C 1
ATOM 1508 O O . PHE A 1 189 ? 7.139 -0.281 -30.393 1.00 90.00 189 PHE A O 1
ATOM 1515 N N . VAL A 1 190 ? 9.251 0.276 -30.900 1.00 88.50 190 VAL A N 1
ATOM 1516 C CA . VAL A 1 190 ? 9.798 -0.063 -29.579 1.00 88.50 190 VAL A CA 1
ATOM 1517 C C . VAL A 1 190 ? 9.695 1.134 -28.610 1.00 88.50 190 VAL A C 1
ATOM 1519 O O . VAL A 1 190 ? 8.861 1.079 -27.710 1.00 88.50 190 VAL A O 1
ATOM 1522 N N . PRO A 1 191 ? 10.404 2.262 -28.778 1.00 88.62 191 PRO A N 1
ATOM 1523 C CA . PRO A 1 191 ? 10.237 3.403 -27.873 1.00 88.62 191 PRO A CA 1
ATOM 1524 C C . PRO A 1 191 ? 8.853 4.060 -27.893 1.00 88.62 191 PRO A C 1
ATOM 1526 O O . PRO A 1 191 ? 8.421 4.564 -26.867 1.00 88.62 191 PRO A O 1
ATOM 1529 N N . ILE A 1 192 ? 8.148 4.091 -29.032 1.00 91.38 192 ILE A N 1
ATOM 1530 C CA . ILE A 1 192 ? 6.874 4.826 -29.131 1.00 91.38 192 ILE A CA 1
ATOM 1531 C C . ILE A 1 192 ? 5.684 3.900 -28.870 1.00 91.38 192 ILE A C 1
ATOM 1533 O O . ILE A 1 192 ? 4.952 4.098 -27.903 1.00 91.38 192 ILE A O 1
ATOM 1537 N N . VAL A 1 193 ? 5.454 2.889 -29.714 1.00 93.06 193 VAL A N 1
ATOM 1538 C CA . VAL A 1 193 ? 4.262 2.030 -29.581 1.00 93.06 193 VAL A CA 1
ATOM 1539 C C . VAL A 1 193 ? 4.330 1.163 -28.324 1.00 93.06 193 VAL A C 1
ATOM 1541 O O . VAL A 1 193 ? 3.373 1.151 -27.549 1.00 93.06 193 VAL A O 1
ATOM 1544 N N . LEU A 1 194 ? 5.440 0.455 -28.097 1.00 88.44 194 LEU A N 1
ATOM 1545 C CA . LEU A 1 194 ? 5.556 -0.454 -26.958 1.00 88.44 194 LEU A CA 1
ATOM 1546 C C . LEU A 1 194 ? 5.571 0.307 -25.626 1.00 88.44 194 LEU A C 1
ATOM 1548 O O . LEU A 1 194 ? 4.825 -0.084 -24.731 1.00 88.44 194 LEU A O 1
ATOM 1552 N N . MET A 1 195 ? 6.323 1.408 -25.486 1.00 90.31 195 MET A N 1
ATOM 1553 C CA . MET A 1 195 ? 6.303 2.163 -24.220 1.00 90.31 195 MET A CA 1
ATOM 1554 C C . MET A 1 195 ? 4.939 2.783 -23.929 1.00 90.31 195 MET A C 1
ATOM 1556 O O . MET A 1 195 ? 4.456 2.668 -22.805 1.00 90.31 195 MET A O 1
ATOM 1560 N N . ASN A 1 196 ? 4.261 3.358 -24.924 1.00 89.69 196 ASN A N 1
ATOM 1561 C CA . ASN A 1 196 ? 2.922 3.912 -24.711 1.00 89.69 196 ASN A CA 1
ATOM 1562 C C . ASN A 1 196 ? 1.891 2.825 -24.370 1.00 89.69 196 ASN A C 1
ATOM 1564 O O . ASN A 1 196 ? 0.995 3.065 -23.560 1.00 89.69 196 ASN A O 1
ATOM 1568 N N . LEU A 1 197 ? 2.030 1.618 -24.927 1.00 92.19 197 LEU A N 1
ATOM 1569 C CA . LEU A 1 197 ? 1.206 0.470 -24.549 1.00 92.19 197 LEU A CA 1
ATOM 1570 C C . LEU A 1 197 ? 1.483 0.026 -23.105 1.00 92.19 197 LEU A C 1
ATOM 1572 O O . LEU A 1 197 ? 0.539 -0.195 -22.351 1.00 92.19 197 LEU A O 1
ATOM 1576 N N . LEU A 1 198 ? 2.755 -0.085 -22.708 1.00 90.75 198 LEU A N 1
ATOM 1577 C CA . LEU A 1 198 ? 3.147 -0.470 -21.349 1.00 90.75 198 LEU A CA 1
ATOM 1578 C C . LEU A 1 198 ? 2.676 0.556 -20.313 1.00 90.75 198 LEU A C 1
ATOM 1580 O O . LEU A 1 198 ? 2.136 0.166 -19.280 1.00 90.75 198 LEU A O 1
ATOM 1584 N N . ILE A 1 199 ? 2.804 1.852 -20.610 1.00 91.06 199 ILE A N 1
ATOM 1585 C CA . ILE A 1 199 ? 2.266 2.932 -19.774 1.00 91.06 199 ILE A CA 1
ATOM 1586 C C . ILE A 1 199 ? 0.738 2.840 -19.719 1.00 91.06 199 ILE A C 1
ATOM 1588 O O . ILE A 1 199 ? 0.168 2.935 -18.638 1.00 91.06 199 ILE A O 1
ATOM 1592 N N . GLY A 1 200 ? 0.063 2.599 -20.848 1.00 90.62 200 GLY A N 1
ATOM 1593 C CA . GLY A 1 200 ? -1.394 2.455 -20.900 1.00 90.62 200 GLY A CA 1
ATOM 1594 C C . GLY A 1 200 ? -1.923 1.285 -20.063 1.00 90.62 200 GLY A C 1
ATOM 1595 O O . GLY A 1 200 ? -2.908 1.446 -19.343 1.00 90.62 200 GLY A O 1
ATOM 1596 N N . LEU A 1 201 ? -1.247 0.133 -20.102 1.00 91.12 201 LEU A N 1
ATOM 1597 C CA . LEU A 1 201 ? -1.569 -1.023 -19.260 1.00 91.12 201 LEU A CA 1
ATOM 1598 C C . LEU A 1 201 ? -1.287 -0.732 -17.784 1.00 91.12 201 LEU A C 1
ATOM 1600 O O . LEU A 1 201 ? -2.156 -0.955 -16.946 1.00 91.12 201 LEU A O 1
ATOM 1604 N N . ALA A 1 202 ? -0.121 -0.161 -17.470 1.00 92.81 202 ALA A N 1
ATOM 1605 C CA . ALA A 1 202 ? 0.238 0.194 -16.102 1.00 92.81 202 ALA A CA 1
ATOM 1606 C C . ALA A 1 202 ? -0.742 1.213 -15.499 1.00 92.81 202 ALA A C 1
ATOM 1608 O O . ALA A 1 202 ? -1.189 1.041 -14.370 1.00 92.81 202 ALA A O 1
ATOM 1609 N N . VAL A 1 203 ? -1.129 2.250 -16.248 1.00 90.50 203 VAL A N 1
ATOM 1610 C CA . VAL A 1 203 ? -2.117 3.248 -15.810 1.00 90.50 203 VAL A CA 1
ATOM 1611 C C . VAL A 1 203 ? -3.504 2.621 -15.662 1.00 90.50 203 VAL A C 1
ATOM 1613 O O . VAL A 1 203 ? -4.203 2.939 -14.701 1.00 90.50 203 VAL A O 1
ATOM 1616 N N . GLY A 1 204 ? -3.894 1.713 -16.562 1.00 86.50 204 GLY A N 1
ATOM 1617 C CA . GLY A 1 204 ? -5.140 0.952 -16.448 1.00 86.50 204 GLY A CA 1
ATOM 1618 C C . GLY A 1 204 ? -5.196 0.118 -15.165 1.00 86.50 204 GLY A C 1
ATOM 1619 O O . GLY A 1 204 ? -6.161 0.217 -14.403 1.00 86.50 204 GLY A O 1
ATOM 1620 N N . ASP A 1 205 ? -4.125 -0.622 -14.878 1.00 90.69 205 ASP A N 1
ATOM 1621 C CA . ASP A 1 205 ? -3.992 -1.425 -13.661 1.00 90.69 205 ASP A CA 1
ATOM 1622 C C . ASP A 1 205 ? -3.978 -0.542 -12.403 1.00 90.69 205 ASP A C 1
ATOM 1624 O O . ASP A 1 205 ? -4.661 -0.841 -11.419 1.00 90.69 205 ASP A O 1
ATOM 1628 N N . ILE A 1 206 ? -3.257 0.585 -12.433 1.00 85.75 206 ILE A N 1
ATOM 1629 C CA . ILE A 1 206 ? -3.215 1.551 -11.325 1.00 85.75 206 ILE A CA 1
ATOM 1630 C C . ILE A 1 206 ? -4.608 2.135 -11.059 1.00 85.75 206 ILE A C 1
ATOM 1632 O O . ILE A 1 206 ? -5.017 2.207 -9.898 1.00 85.75 206 ILE A O 1
ATOM 1636 N N . ALA A 1 207 ? -5.355 2.524 -12.095 1.00 80.69 207 ALA A N 1
ATOM 1637 C CA . ALA A 1 207 ? -6.690 3.101 -11.950 1.00 80.69 207 ALA A CA 1
ATOM 1638 C C . ALA A 1 207 ? -7.694 2.098 -11.350 1.00 80.69 207 ALA A C 1
ATOM 1640 O O . ALA A 1 207 ? -8.458 2.448 -10.442 1.00 80.69 207 ALA A O 1
ATOM 1641 N N . GLU A 1 208 ? -7.662 0.839 -11.797 1.00 80.31 208 GLU A N 1
ATOM 1642 C CA . GLU A 1 208 ? -8.516 -0.233 -11.267 1.00 80.31 208 GLU A CA 1
ATOM 1643 C C . GLU A 1 208 ? -8.173 -0.543 -9.799 1.00 80.31 208 GLU A C 1
ATOM 1645 O O . GLU A 1 208 ? -9.062 -0.632 -8.942 1.00 80.31 208 GLU A O 1
ATOM 1650 N N . VAL A 1 209 ? -6.877 -0.618 -9.465 1.00 82.50 209 VAL A N 1
ATOM 1651 C CA . VAL A 1 209 ? -6.412 -0.788 -8.081 1.00 82.50 209 VAL A CA 1
ATOM 1652 C C . VAL A 1 209 ? -6.836 0.400 -7.220 1.00 82.50 209 VAL A C 1
ATOM 1654 O O . VAL A 1 209 ? -7.319 0.189 -6.108 1.00 82.50 209 VAL A O 1
ATOM 1657 N N . GLN A 1 210 ? -6.730 1.636 -7.713 1.00 77.06 210 GLN A N 1
ATOM 1658 C CA . GLN A 1 210 ? -7.101 2.843 -6.971 1.00 77.06 210 GLN A CA 1
ATOM 1659 C C . GLN A 1 210 ? -8.603 2.891 -6.657 1.00 77.06 210 GLN A C 1
ATOM 1661 O O . GLN A 1 210 ? -8.979 3.229 -5.530 1.00 77.06 210 GLN A O 1
ATOM 1666 N N . LYS A 1 211 ? -9.462 2.484 -7.600 1.00 74.38 211 LYS A N 1
ATOM 1667 C CA . LYS A 1 211 ? -10.924 2.423 -7.421 1.00 74.38 211 LYS A CA 1
ATOM 1668 C C . LYS A 1 211 ? -11.333 1.543 -6.238 1.00 74.38 211 LYS A C 1
ATOM 1670 O O . LYS A 1 211 ? -12.287 1.858 -5.525 1.00 74.38 211 LYS A O 1
ATOM 1675 N N . HIS A 1 212 ? -10.584 0.470 -5.997 1.00 77.81 212 HIS A N 1
ATOM 1676 C CA . HIS A 1 212 ? -10.838 -0.483 -4.918 1.00 77.81 212 HIS A CA 1
ATOM 1677 C C . HIS A 1 212 ? -9.832 -0.388 -3.758 1.00 77.81 212 HIS A C 1
ATOM 1679 O O . HIS A 1 212 ? -9.958 -1.130 -2.781 1.00 77.81 212 HIS A O 1
ATOM 1685 N N . ALA A 1 213 ? -8.876 0.547 -3.804 1.00 80.50 213 ALA A N 1
ATOM 1686 C CA . ALA A 1 213 ? -7.768 0.640 -2.852 1.00 80.50 213 ALA A CA 1
ATOM 1687 C C . ALA A 1 213 ? -8.236 0.916 -1.423 1.00 80.50 213 ALA A C 1
ATOM 1689 O O . ALA A 1 213 ? -7.706 0.330 -0.480 1.00 80.50 213 ALA A O 1
ATOM 1690 N N . SER A 1 214 ? -9.244 1.778 -1.248 1.00 76.56 214 SER A N 1
ATOM 1691 C CA . SER A 1 214 ? -9.781 2.112 0.078 1.00 76.56 214 SER A CA 1
ATOM 1692 C C . SER A 1 214 ? -10.369 0.878 0.766 1.00 76.56 214 SER A C 1
ATOM 1694 O O . SER A 1 214 ? -9.999 0.561 1.897 1.00 76.56 214 SER A O 1
ATOM 1696 N N . LEU A 1 215 ? -11.201 0.120 0.047 1.00 83.38 215 LEU A N 1
ATOM 1697 C CA . LEU A 1 215 ? -11.761 -1.140 0.524 1.00 83.38 215 LEU A CA 1
ATOM 1698 C C . LEU A 1 215 ? -10.670 -2.187 0.744 1.00 83.38 215 LEU A C 1
ATOM 1700 O O . LEU A 1 215 ? -10.651 -2.828 1.791 1.00 83.38 215 LEU A O 1
ATOM 1704 N N . LYS A 1 216 ? -9.752 -2.351 -0.217 1.00 85.06 216 LYS A N 1
ATOM 1705 C CA . LYS A 1 216 ? -8.675 -3.344 -0.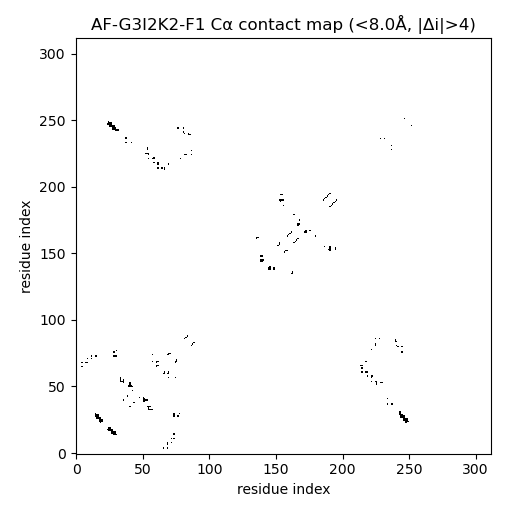145 1.00 85.06 216 LYS A CA 1
ATOM 1706 C C . LYS A 1 216 ? -7.759 -3.088 1.050 1.00 85.06 216 LYS A C 1
ATOM 1708 O O . LYS A 1 216 ? -7.382 -4.036 1.736 1.00 85.06 216 LYS A O 1
ATOM 1713 N N . ARG A 1 217 ? -7.457 -1.820 1.342 1.00 86.50 217 ARG A N 1
ATOM 1714 C CA . ARG A 1 217 ? -6.693 -1.406 2.522 1.00 86.50 217 ARG A CA 1
ATOM 1715 C C . ARG A 1 217 ? -7.407 -1.803 3.809 1.00 86.50 217 ARG A C 1
ATOM 1717 O O . ARG A 1 217 ? -6.800 -2.458 4.652 1.00 86.50 217 ARG A O 1
ATOM 1724 N N . SER A 1 218 ? -8.678 -1.435 3.964 1.00 84.38 218 SER A N 1
ATOM 1725 C CA . SER A 1 218 ? -9.425 -1.770 5.179 1.00 84.38 218 SER A CA 1
ATOM 1726 C C . SER A 1 218 ? -9.648 -3.277 5.321 1.00 84.38 218 SER A C 1
ATOM 1728 O O . SER A 1 218 ? -9.529 -3.800 6.423 1.00 84.38 218 SER A O 1
ATOM 1730 N N . ALA A 1 219 ? -9.886 -3.991 4.219 1.00 86.88 219 ALA A N 1
ATOM 1731 C CA . ALA A 1 219 ? -9.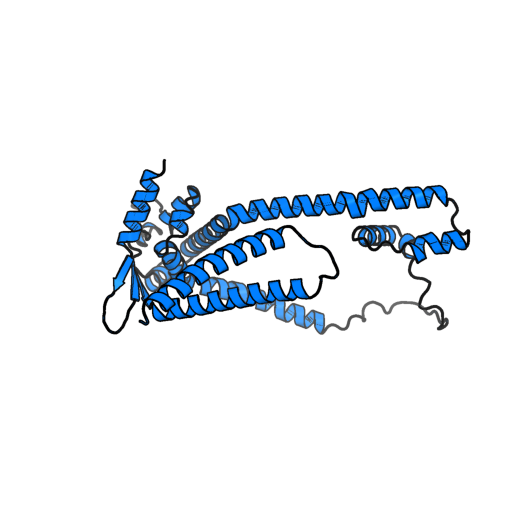980 -5.447 4.195 1.00 86.88 219 ALA A CA 1
ATOM 1732 C C . ALA A 1 219 ? -8.687 -6.102 4.695 1.00 86.88 219 ALA A C 1
ATOM 1734 O O . ALA A 1 219 ? -8.734 -6.918 5.611 1.00 86.88 219 ALA A O 1
ATOM 1735 N N . MET A 1 220 ? -7.532 -5.683 4.168 1.00 87.69 220 MET A N 1
ATOM 1736 C CA . MET A 1 220 ? -6.232 -6.201 4.599 1.00 87.69 220 MET A CA 1
ATOM 1737 C C . MET A 1 220 ? -5.946 -5.881 6.071 1.00 87.69 220 MET A C 1
ATOM 1739 O O . MET A 1 220 ? -5.392 -6.713 6.786 1.00 87.69 220 MET A O 1
ATOM 1743 N N . GLN A 1 221 ? -6.362 -4.706 6.555 1.00 89.19 221 GLN A N 1
ATOM 1744 C CA . GLN A 1 221 ? -6.246 -4.354 7.970 1.00 89.19 221 GLN A CA 1
ATOM 1745 C C . GLN A 1 221 ? -7.109 -5.267 8.857 1.00 89.19 221 GLN A C 1
ATOM 1747 O O . GLN A 1 221 ? -6.616 -5.800 9.851 1.00 89.19 221 GLN A O 1
ATOM 1752 N N . VAL A 1 222 ? -8.379 -5.483 8.503 1.00 89.12 222 VAL A N 1
ATOM 1753 C CA . VAL A 1 222 ? -9.291 -6.366 9.250 1.00 89.12 222 VAL A CA 1
ATOM 1754 C C . VAL A 1 222 ? -8.787 -7.813 9.231 1.00 89.12 222 VAL A C 1
ATOM 1756 O O . VAL A 1 222 ? -8.779 -8.479 10.269 1.00 89.12 222 VAL A O 1
ATOM 1759 N N . GLU A 1 223 ? -8.311 -8.291 8.083 1.00 88.25 223 GLU A N 1
ATOM 1760 C CA . GLU A 1 223 ? -7.737 -9.627 7.921 1.00 88.25 223 GLU A CA 1
ATOM 1761 C C . GLU A 1 223 ? -6.470 -9.803 8.771 1.00 88.25 223 GLU A C 1
ATOM 1763 O O . GLU A 1 223 ? -6.326 -10.804 9.479 1.00 88.25 223 GLU A O 1
ATOM 1768 N N . LEU A 1 224 ? -5.581 -8.804 8.782 1.00 89.19 224 LEU A N 1
ATOM 1769 C CA . LEU A 1 224 ? -4.394 -8.790 9.635 1.00 89.19 224 LEU A CA 1
ATOM 1770 C C . LEU A 1 224 ? -4.775 -8.889 11.118 1.00 89.19 224 LEU A C 1
ATOM 1772 O O . LEU A 1 224 ? -4.232 -9.733 11.832 1.00 89.19 224 LEU A O 1
ATOM 1776 N N . HIS A 1 225 ? -5.724 -8.072 11.581 1.00 86.81 225 HIS A N 1
ATOM 1777 C CA . HIS A 1 225 ? -6.204 -8.111 12.966 1.00 86.81 225 HIS A CA 1
ATOM 1778 C C . HIS A 1 225 ? -6.837 -9.457 13.321 1.00 86.81 225 HIS A C 1
ATOM 1780 O O . HIS A 1 225 ? -6.517 -10.029 14.363 1.00 86.81 225 HIS A O 1
ATOM 1786 N N . THR A 1 226 ? -7.660 -10.009 12.429 1.00 87.25 226 THR A N 1
ATOM 1787 C CA . THR A 1 226 ? -8.284 -11.327 12.603 1.00 87.25 226 THR A CA 1
ATOM 1788 C C . THR A 1 226 ? -7.223 -12.420 12.760 1.00 87.25 226 THR A C 1
ATOM 1790 O O . THR A 1 226 ? -7.287 -13.233 13.686 1.00 87.25 226 THR A O 1
ATOM 1793 N N . ASN A 1 227 ? -6.201 -12.417 11.901 1.00 88.06 227 ASN A N 1
ATOM 1794 C CA . ASN A 1 227 ? -5.102 -13.380 11.948 1.00 88.06 227 ASN A CA 1
ATOM 1795 C C . ASN A 1 227 ? -4.215 -13.218 13.194 1.00 88.06 227 ASN A C 1
ATOM 1797 O O . ASN A 1 227 ? -3.777 -14.219 13.769 1.00 88.06 227 ASN A O 1
ATOM 1801 N N . LEU A 1 228 ? -3.974 -11.984 13.645 1.00 86.94 228 LEU A N 1
ATOM 1802 C CA . LEU A 1 228 ? -3.244 -11.713 14.885 1.00 86.94 228 LEU A CA 1
ATOM 1803 C C . LEU A 1 228 ? -4.024 -12.191 16.117 1.00 86.94 228 LEU A C 1
ATOM 1805 O O . LEU A 1 228 ? -3.461 -12.898 16.951 1.00 86.94 228 LEU A O 1
ATOM 1809 N N . GLU A 1 229 ? -5.321 -11.892 16.226 1.00 87.19 229 GLU A N 1
ATOM 1810 C CA . GLU A 1 229 ? -6.141 -12.314 17.373 1.00 87.19 229 GLU A CA 1
ATOM 1811 C C . GLU A 1 229 ? -6.279 -13.835 17.476 1.00 87.19 229 GLU A C 1
ATOM 1813 O O . GLU A 1 229 ? -6.236 -14.392 18.578 1.00 87.19 229 GLU A O 1
ATOM 1818 N N . LYS A 1 230 ? -6.348 -14.537 16.336 1.00 85.81 230 LYS A N 1
ATOM 1819 C CA . LYS A 1 230 ? -6.300 -16.007 16.308 1.00 85.81 230 LYS A CA 1
ATOM 1820 C C . LYS A 1 230 ? -5.020 -16.537 16.970 1.00 85.81 230 LYS A C 1
ATOM 1822 O O . LYS A 1 230 ? -5.092 -17.488 17.749 1.00 85.81 230 LYS A O 1
ATOM 1827 N N . LYS A 1 231 ? -3.871 -15.886 16.762 1.00 86.88 231 LYS A N 1
ATOM 1828 C CA . LYS A 1 231 ? -2.560 -16.322 17.284 1.00 86.88 231 LYS A CA 1
ATOM 1829 C C . LYS A 1 231 ? -2.240 -15.825 18.703 1.00 86.88 231 LYS A C 1
ATOM 1831 O O . LYS A 1 231 ? -1.512 -16.500 19.424 1.00 86.88 231 LYS A O 1
ATOM 1836 N N . LEU A 1 232 ? -2.788 -14.690 19.140 1.00 86.25 232 LEU A N 1
ATOM 1837 C CA . LEU A 1 232 ? -2.472 -14.085 20.444 1.00 86.25 232 LEU A CA 1
ATOM 1838 C C . LEU A 1 232 ? -3.143 -14.799 21.628 1.00 86.25 232 LEU A C 1
ATOM 1840 O O . LEU A 1 232 ? -4.313 -15.159 21.542 1.00 86.25 232 LEU A O 1
ATOM 1844 N N . PRO A 1 233 ? -2.475 -14.977 22.777 1.00 86.94 233 PRO A N 1
ATOM 1845 C CA . PRO A 1 233 ? -3.073 -15.672 23.912 1.00 86.94 233 PRO A CA 1
ATOM 1846 C C . PRO A 1 233 ? -4.226 -14.881 24.558 1.00 86.94 233 PRO A C 1
ATOM 1848 O O . PRO A 1 233 ? -4.210 -13.653 24.628 1.00 86.94 233 PRO A O 1
ATOM 1851 N N . LEU A 1 234 ? -5.225 -15.599 25.086 1.00 82.56 234 LEU A N 1
ATOM 1852 C CA . LEU A 1 234 ? -6.458 -15.010 25.636 1.00 82.56 234 LEU A CA 1
ATOM 1853 C C . LEU A 1 234 ? -6.232 -14.049 26.805 1.00 82.56 234 LEU A C 1
ATOM 1855 O O . LEU A 1 234 ? -6.911 -13.028 26.900 1.00 82.56 234 LEU A O 1
ATOM 1859 N N . TRP A 1 235 ? -5.287 -14.366 27.692 1.00 84.44 235 TRP A N 1
ATOM 1860 C CA . TRP A 1 235 ? -4.955 -13.507 28.830 1.00 84.44 235 TRP A CA 1
ATOM 1861 C C . TRP A 1 235 ? -4.469 -12.127 28.370 1.00 84.44 235 TRP A C 1
ATOM 1863 O O . TRP A 1 235 ? -4.763 -11.124 29.016 1.00 84.44 235 TRP A O 1
ATOM 1873 N N . TYR A 1 236 ? -3.764 -12.075 27.235 1.00 86.62 236 TYR A N 1
ATOM 1874 C CA . TYR A 1 236 ? -3.257 -10.837 26.660 1.00 86.62 236 TYR A CA 1
ATOM 1875 C C . TYR A 1 236 ? -4.389 -10.055 25.999 1.00 86.62 236 TYR A C 1
ATOM 1877 O O . TYR A 1 236 ? -4.568 -8.881 26.302 1.00 86.62 236 TYR A O 1
ATOM 1885 N N . LEU A 1 237 ? -5.222 -10.722 25.193 1.00 85.56 237 LEU A N 1
ATOM 1886 C CA . LEU A 1 237 ? -6.393 -10.092 24.574 1.00 85.56 237 LEU A CA 1
ATOM 1887 C C . LEU A 1 237 ? -7.328 -9.478 25.623 1.00 85.56 237 LEU A C 1
ATOM 1889 O O . LEU A 1 237 ? -7.702 -8.320 25.496 1.00 85.56 237 LEU A O 1
ATOM 1893 N N . ARG A 1 238 ? -7.624 -10.195 26.716 1.00 82.81 238 ARG A N 1
ATOM 1894 C CA . ARG A 1 238 ? -8.474 -9.679 27.803 1.00 82.81 238 ARG A CA 1
ATOM 1895 C C . ARG A 1 238 ? -7.877 -8.453 28.502 1.00 82.81 238 ARG A C 1
ATOM 1897 O O . ARG A 1 238 ? -8.629 -7.630 29.007 1.00 82.81 238 ARG A O 1
ATOM 1904 N N . LYS A 1 239 ? -6.548 -8.345 28.568 1.00 85.38 239 LYS A N 1
ATOM 1905 C CA . LYS A 1 239 ? -5.868 -7.221 29.223 1.00 85.38 239 LYS A CA 1
ATOM 1906 C C . LYS A 1 239 ? -5.889 -5.949 28.375 1.00 85.38 239 LYS A C 1
ATOM 1908 O O . LYS A 1 239 ? -5.865 -4.861 28.938 1.00 85.38 239 LYS A O 1
ATOM 1913 N N . VAL A 1 240 ? -5.874 -6.087 27.051 1.00 84.69 240 VAL A N 1
ATOM 1914 C CA . VAL A 1 240 ? -5.682 -4.956 26.132 1.00 84.69 240 VAL A CA 1
ATOM 1915 C C . VAL A 1 240 ? -6.976 -4.555 25.405 1.00 84.69 240 VAL A C 1
ATOM 1917 O O . VAL A 1 240 ? -7.083 -3.430 24.928 1.00 84.69 240 VAL A O 1
ATOM 1920 N N . ASP A 1 241 ? -7.984 -5.428 25.341 1.00 83.44 241 ASP A N 1
ATOM 1921 C CA . ASP A 1 241 ? -9.281 -5.104 24.736 1.00 83.44 241 ASP A CA 1
ATOM 1922 C C . ASP A 1 241 ? -10.078 -4.123 25.616 1.00 83.44 241 ASP A C 1
ATOM 1924 O O . ASP A 1 241 ? -10.321 -4.373 26.799 1.00 83.44 241 ASP A O 1
ATOM 1928 N N . GLN A 1 242 ? -10.485 -2.996 25.029 1.00 83.06 242 GLN A N 1
ATOM 1929 C CA . GLN A 1 242 ? -11.267 -1.943 25.682 1.00 83.06 242 GLN A CA 1
ATOM 1930 C C . GLN A 1 242 ? -12.662 -1.868 25.051 1.00 83.06 242 GLN A C 1
ATOM 1932 O O . GLN A 1 242 ? -12.817 -2.052 23.847 1.00 83.06 242 GLN A O 1
ATOM 1937 N N . LYS A 1 243 ? -13.701 -1.616 25.857 1.00 80.56 243 LYS A N 1
ATOM 1938 C CA . LYS A 1 243 ? -15.102 -1.589 25.382 1.00 80.56 243 LYS A CA 1
ATOM 1939 C C . LYS A 1 243 ? -15.535 -0.236 24.809 1.00 80.56 243 LYS A C 1
ATOM 1941 O O . LYS A 1 243 ? -16.470 -0.192 24.011 1.00 80.56 243 LYS A O 1
ATOM 1946 N N . SER A 1 244 ? -14.881 0.844 25.225 1.00 82.62 244 SER A N 1
ATOM 1947 C CA . SER A 1 244 ? -15.046 2.182 24.662 1.00 82.62 244 SER A CA 1
ATOM 1948 C C . SER A 1 244 ? -13.729 2.949 24.711 1.00 82.62 244 SER A C 1
ATOM 1950 O O . SER A 1 244 ? -12.835 2.618 25.494 1.00 82.62 244 SER A O 1
ATOM 1952 N N . THR A 1 245 ? -13.609 3.960 23.855 1.00 83.25 245 THR A N 1
ATOM 1953 C CA . THR A 1 245 ? -12.475 4.890 23.826 1.00 83.25 245 THR A CA 1
ATOM 1954 C C . THR A 1 245 ? -13.010 6.313 23.747 1.00 83.25 245 THR A C 1
ATOM 1956 O O . THR A 1 245 ? -13.970 6.573 23.023 1.00 83.25 245 THR A O 1
ATOM 1959 N N . ILE A 1 246 ? -12.397 7.225 24.502 1.00 81.00 246 ILE A N 1
ATOM 1960 C CA . ILE A 1 246 ? -12.716 8.654 24.482 1.00 81.00 246 ILE A CA 1
ATOM 1961 C C . ILE A 1 246 ? -11.623 9.348 23.676 1.00 81.00 246 ILE A C 1
ATOM 1963 O O . ILE A 1 246 ? -10.441 9.215 23.993 1.00 81.00 246 ILE A O 1
ATOM 1967 N N . VAL A 1 247 ? -12.018 10.070 22.633 1.00 79.81 247 VAL A N 1
ATOM 1968 C CA . VAL A 1 247 ? -11.114 10.891 21.824 1.00 79.81 247 VAL A CA 1
ATOM 1969 C C . VAL A 1 247 ? -11.405 12.355 22.126 1.00 79.81 247 VAL A C 1
ATOM 1971 O O . VAL A 1 247 ? -12.523 12.826 21.920 1.00 79.81 247 VAL A O 1
ATOM 1974 N N . LEU A 1 248 ? -10.399 13.069 22.631 1.00 77.19 248 LEU A N 1
ATOM 1975 C CA . LEU A 1 248 ? -10.471 14.506 22.902 1.00 77.19 248 LEU A CA 1
ATOM 1976 C C . LEU A 1 248 ? -10.517 15.298 21.592 1.00 77.19 248 LEU A C 1
ATOM 1978 O O . LEU A 1 248 ? -9.640 15.132 20.739 1.00 77.19 248 LEU A O 1
ATOM 1982 N N . LYS A 1 249 ? -11.510 16.188 21.454 1.00 69.50 249 LYS A N 1
ATOM 1983 C CA . LYS A 1 249 ? -11.741 16.972 20.232 1.00 69.50 249 LYS A CA 1
ATOM 1984 C C . LYS A 1 249 ? -10.550 17.852 19.871 1.00 69.50 249 LYS A C 1
ATOM 1986 O O . LYS A 1 249 ? -10.221 17.944 18.688 1.00 69.50 249 LYS A O 1
ATOM 1991 N N . ASP A 1 250 ? -9.875 18.435 20.858 1.00 70.19 250 ASP A N 1
ATOM 1992 C CA . ASP A 1 250 ? -8.766 19.368 20.638 1.00 70.19 250 ASP A CA 1
ATOM 1993 C C . ASP A 1 250 ? -7.616 18.752 19.840 1.00 70.19 250 ASP A C 1
ATOM 1995 O O . ASP A 1 250 ? -7.149 19.354 18.870 1.00 70.19 250 ASP A O 1
ATOM 1999 N N . LEU A 1 251 ? -7.211 17.524 20.182 1.00 67.69 251 LEU A N 1
ATOM 2000 C CA . LEU A 1 251 ? -6.133 16.824 19.484 1.00 67.69 251 LEU A CA 1
ATOM 2001 C C . LEU A 1 251 ? -6.519 16.522 18.032 1.00 67.69 251 LEU A C 1
ATOM 2003 O O . LEU A 1 251 ? -5.725 16.757 17.122 1.00 67.69 251 LEU A O 1
ATOM 2007 N N . THR A 1 252 ? -7.751 16.062 17.805 1.00 70.25 252 THR A N 1
ATOM 2008 C CA . THR A 1 252 ? -8.301 15.861 16.455 1.00 70.25 252 THR A CA 1
ATOM 2009 C C . THR A 1 252 ? -8.357 17.163 15.664 1.00 70.25 252 THR A C 1
ATOM 2011 O O . THR A 1 252 ? -7.915 17.185 14.520 1.00 70.25 252 THR A O 1
ATOM 2014 N N . SER A 1 253 ? -8.800 18.265 16.276 1.00 71.88 253 SER A N 1
ATOM 2015 C CA . SER A 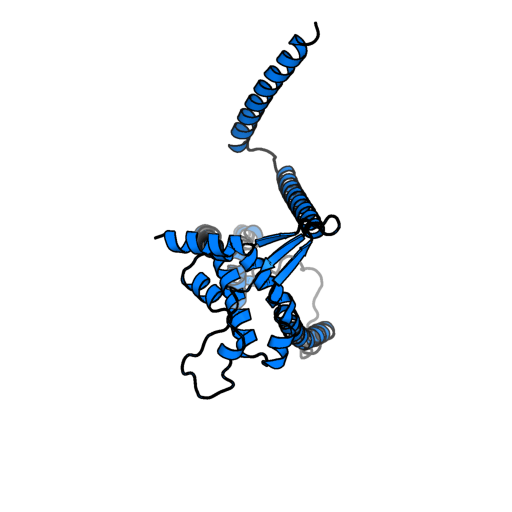1 253 ? -8.887 19.569 15.610 1.00 71.88 253 SER A CA 1
ATOM 2016 C C . SER A 1 253 ? -7.510 20.093 15.190 1.00 71.88 253 SER A C 1
ATOM 2018 O O . SER A 1 253 ? -7.360 20.712 14.137 1.00 71.88 253 SER A O 1
ATOM 2020 N N . LEU A 1 254 ? -6.480 19.824 15.996 1.00 74.44 254 LEU A N 1
ATOM 2021 C CA . LEU A 1 254 ? -5.110 20.227 15.713 1.00 74.44 254 LEU A CA 1
ATOM 2022 C C . LEU A 1 254 ? -4.511 19.382 14.585 1.00 74.44 254 LEU A C 1
ATOM 2024 O O . LEU A 1 254 ? -3.850 19.920 13.700 1.00 74.44 254 LEU A O 1
ATOM 2028 N N . LEU A 1 255 ? -4.792 18.079 14.573 1.00 74.19 255 LEU A N 1
ATOM 2029 C CA . LEU A 1 255 ? -4.354 17.157 13.526 1.00 74.19 255 LEU A CA 1
ATOM 2030 C C . LEU A 1 255 ? -5.045 17.455 12.183 1.00 74.19 255 LEU A C 1
ATOM 2032 O O . LEU A 1 255 ? -4.386 17.460 11.146 1.00 74.19 255 LEU A O 1
ATOM 2036 N N . GLU A 1 256 ? -6.336 17.796 12.197 1.00 79.31 256 GLU A N 1
ATOM 2037 C CA . GLU A 1 256 ? -7.071 18.259 11.012 1.00 79.31 256 GLU A CA 1
ATOM 2038 C C . GLU A 1 256 ? -6.496 19.566 10.463 1.00 79.31 256 GLU A C 1
ATOM 2040 O O . GLU A 1 256 ? -6.239 19.663 9.263 1.00 79.31 256 GLU A O 1
ATOM 2045 N N . LYS A 1 257 ? -6.199 20.542 11.331 1.00 82.25 257 LYS A N 1
ATOM 2046 C CA . LYS A 1 257 ? -5.528 21.786 10.922 1.00 82.25 257 LYS A CA 1
ATOM 2047 C C . LYS A 1 257 ? -4.167 21.512 10.282 1.00 82.25 257 LYS A C 1
ATOM 2049 O O . LYS A 1 257 ? -3.859 22.104 9.253 1.00 82.25 257 LYS A O 1
ATOM 2054 N N . GLN A 1 258 ? -3.368 20.603 10.846 1.00 82.62 258 GLN A N 1
ATOM 2055 C CA . GLN A 1 258 ? -2.085 20.201 10.256 1.00 82.62 258 GLN A CA 1
ATOM 2056 C C . GLN A 1 258 ? -2.271 19.521 8.893 1.00 82.62 258 GLN A C 1
ATOM 2058 O O . GLN A 1 258 ? -1.525 19.801 7.959 1.00 82.62 258 GLN A O 1
ATOM 2063 N N . HIS A 1 259 ? -3.284 18.667 8.743 1.00 78.19 259 HIS A N 1
ATOM 2064 C CA . HIS A 1 259 ? -3.577 18.016 7.468 1.00 78.19 259 HIS A CA 1
ATOM 2065 C C . HIS A 1 259 ? -4.022 19.016 6.389 1.00 78.19 259 HIS A C 1
ATOM 2067 O O . HIS A 1 259 ? -3.580 18.917 5.245 1.00 78.19 259 HIS A O 1
ATOM 2073 N N . GLU A 1 260 ? -4.833 20.012 6.747 1.00 82.44 260 GLU A N 1
ATOM 2074 C CA . GLU A 1 260 ? -5.208 21.103 5.840 1.00 82.44 260 GLU A CA 1
ATOM 2075 C C . GLU A 1 260 ? -4.005 21.974 5.458 1.00 82.44 260 GLU A C 1
ATOM 2077 O O . GLU A 1 260 ? -3.849 22.319 4.288 1.00 82.44 260 GLU A O 1
ATOM 2082 N N . LEU A 1 261 ? -3.094 22.254 6.396 1.00 85.44 261 LEU A N 1
ATOM 2083 C CA . LEU A 1 261 ? -1.829 22.928 6.085 1.00 85.44 261 LEU A CA 1
ATOM 2084 C C . LEU A 1 261 ? -0.973 22.111 5.111 1.00 85.44 261 LEU A C 1
ATOM 2086 O O . LEU A 1 261 ? -0.426 22.677 4.171 1.00 85.44 261 LEU A O 1
ATOM 2090 N N . ILE A 1 262 ? -0.890 20.788 5.277 1.00 79.94 262 ILE A N 1
ATOM 2091 C CA . ILE A 1 262 ? -0.164 19.909 4.348 1.00 79.94 262 ILE A CA 1
ATOM 2092 C C . ILE A 1 262 ? -0.808 19.928 2.959 1.00 79.94 262 ILE A C 1
ATOM 2094 O O . ILE A 1 262 ? -0.088 20.049 1.972 1.00 79.94 262 ILE A O 1
ATOM 2098 N N . LYS A 1 263 ? -2.142 19.867 2.853 1.00 77.12 263 LYS A N 1
ATOM 2099 C CA . LYS A 1 263 ? -2.834 20.013 1.559 1.00 77.12 263 LYS A CA 1
ATOM 2100 C C . LYS A 1 263 ? -2.532 21.355 0.905 1.00 77.12 263 LYS A C 1
ATOM 2102 O O . LYS A 1 263 ? -2.255 21.392 -0.287 1.00 77.12 263 LYS A O 1
ATOM 2107 N N . LEU A 1 264 ? -2.545 22.437 1.683 1.00 81.44 264 LEU A N 1
ATOM 2108 C CA . LEU A 1 264 ? -2.182 23.775 1.216 1.00 81.44 264 LEU A CA 1
ATOM 2109 C C . LEU A 1 264 ? -0.729 23.839 0.735 1.00 81.44 264 LEU A C 1
ATOM 2111 O O . LEU A 1 264 ? -0.462 24.481 -0.276 1.00 81.44 264 LEU A O 1
ATOM 2115 N N . ILE A 1 265 ? 0.200 23.176 1.429 1.00 81.12 265 ILE A N 1
ATOM 2116 C CA . ILE A 1 265 ? 1.608 23.086 1.025 1.00 81.12 265 ILE A CA 1
ATOM 2117 C C . ILE A 1 265 ? 1.741 22.291 -0.271 1.00 81.12 265 ILE A C 1
ATOM 2119 O O . ILE A 1 265 ? 2.377 22.789 -1.188 1.00 81.12 265 ILE A O 1
ATOM 2123 N N . ILE A 1 266 ? 1.122 21.111 -0.380 1.00 76.50 266 ILE A N 1
ATOM 2124 C CA . ILE A 1 266 ? 1.158 20.278 -1.594 1.00 76.50 266 ILE A CA 1
ATOM 2125 C C . ILE A 1 266 ? 0.571 21.046 -2.772 1.00 76.50 266 ILE A C 1
ATOM 2127 O O . ILE A 1 266 ? 1.220 21.155 -3.801 1.00 76.50 266 ILE A O 1
ATOM 2131 N N . GLN A 1 267 ? -0.602 21.653 -2.594 1.00 74.94 267 GLN A N 1
ATOM 2132 C CA . GLN A 1 267 ? -1.242 22.452 -3.630 1.00 74.94 267 GLN A CA 1
ATOM 2133 C C . GLN A 1 267 ? -0.358 23.631 -4.048 1.00 74.94 267 GLN A C 1
ATOM 2135 O O . GLN A 1 267 ? -0.258 23.940 -5.227 1.00 74.94 267 GLN A O 1
ATOM 2140 N N . LYS A 1 268 ? 0.311 24.299 -3.100 1.00 78.75 268 LYS A N 1
ATOM 2141 C CA . LYS A 1 268 ? 1.257 25.373 -3.424 1.00 78.75 268 LYS A CA 1
ATOM 2142 C C . LYS A 1 268 ? 2.535 24.855 -4.082 1.00 78.75 268 LYS A C 1
ATOM 2144 O O . LYS A 1 268 ? 3.057 25.553 -4.935 1.00 78.75 268 LYS A O 1
ATOM 2149 N N . MET A 1 269 ? 3.016 23.670 -3.719 1.00 64.62 269 MET A N 1
ATOM 2150 C CA . MET A 1 269 ? 4.190 23.031 -4.319 1.00 64.62 269 MET A CA 1
ATOM 2151 C C . MET A 1 269 ? 3.903 22.593 -5.763 1.00 64.62 269 MET A C 1
ATOM 2153 O O . MET A 1 269 ? 4.723 22.840 -6.636 1.00 64.62 269 MET A O 1
ATOM 2157 N N . GLU A 1 270 ? 2.714 22.042 -6.017 1.00 56.34 270 GLU A N 1
ATOM 2158 C CA . GLU A 1 270 ? 2.211 21.658 -7.345 1.00 56.34 270 GLU A CA 1
ATOM 2159 C C . GLU A 1 270 ? 1.986 22.891 -8.243 1.00 56.34 270 GLU A C 1
ATOM 2161 O O . GLU A 1 270 ? 2.377 22.896 -9.407 1.00 56.34 270 GLU A O 1
ATOM 2166 N N . ILE A 1 271 ? 1.476 23.995 -7.676 1.00 52.03 271 ILE A N 1
ATOM 2167 C CA . ILE A 1 271 ? 1.360 25.288 -8.376 1.00 52.03 271 ILE A CA 1
ATOM 2168 C C . ILE A 1 271 ? 2.738 25.886 -8.708 1.00 52.03 271 ILE A C 1
ATOM 2170 O O . ILE A 1 271 ? 2.870 26.536 -9.739 1.00 52.03 271 ILE A O 1
ATOM 2174 N N . ILE A 1 272 ? 3.760 25.693 -7.864 1.00 48.69 272 ILE A N 1
ATOM 2175 C CA . ILE A 1 272 ? 5.111 26.218 -8.128 1.00 48.69 272 ILE A CA 1
ATOM 2176 C C . ILE A 1 272 ? 5.805 25.414 -9.238 1.00 48.69 272 ILE A C 1
ATOM 2178 O O . ILE A 1 272 ? 6.432 26.029 -10.097 1.00 48.69 272 ILE A O 1
ATOM 2182 N N . SER A 1 273 ? 5.623 24.086 -9.293 1.00 46.97 273 SER A N 1
ATOM 2183 C CA . SER A 1 273 ? 6.140 23.275 -10.409 1.00 46.97 273 SER A CA 1
ATOM 2184 C C . SER A 1 273 ? 5.497 23.611 -11.760 1.00 46.97 273 SER A C 1
ATOM 2186 O O . SER A 1 273 ? 6.154 23.472 -12.781 1.00 46.97 273 SER A O 1
ATOM 2188 N N . GLU A 1 274 ? 4.249 24.098 -11.788 1.00 49.09 274 GLU A N 1
ATOM 2189 C CA . GLU A 1 274 ? 3.614 24.592 -13.025 1.00 49.09 274 GLU A CA 1
ATOM 2190 C C . GLU A 1 274 ? 4.060 26.016 -13.409 1.00 49.09 274 GLU A C 1
ATOM 2192 O O . GLU A 1 274 ? 3.891 26.420 -14.553 1.00 49.09 274 GLU A O 1
ATOM 2197 N N . THR A 1 275 ? 4.645 26.793 -12.488 1.00 47.59 275 THR A N 1
ATOM 2198 C CA . THR A 1 275 ? 5.194 28.128 -12.804 1.00 47.59 275 THR A CA 1
ATOM 2199 C C . THR A 1 275 ? 6.649 28.110 -13.270 1.00 47.59 275 THR A C 1
ATOM 2201 O O . THR A 1 275 ? 7.187 29.174 -13.573 1.00 47.59 275 THR A O 1
ATOM 2204 N N . GLU A 1 276 ? 7.283 26.937 -13.335 1.00 46.50 276 GLU A N 1
ATOM 2205 C CA . GLU A 1 276 ? 8.640 26.792 -13.881 1.00 46.50 276 GLU A CA 1
ATOM 2206 C C . GLU A 1 276 ? 8.661 26.413 -15.372 1.00 46.50 276 GLU A C 1
ATOM 2208 O O . GLU A 1 276 ? 9.692 26.616 -16.001 1.00 46.50 276 GLU A O 1
ATOM 2213 N N . ASP A 1 277 ? 7.526 26.023 -15.971 1.00 45.69 277 ASP A N 1
ATOM 2214 C CA . ASP A 1 277 ? 7.430 25.702 -17.403 1.00 45.69 277 ASP A CA 1
ATOM 2215 C C . ASP A 1 277 ? 6.154 26.281 -18.052 1.00 45.69 277 ASP A C 1
ATOM 2217 O O . ASP A 1 277 ? 5.208 25.559 -18.353 1.00 45.69 277 ASP A O 1
ATOM 2221 N N . GLU A 1 278 ? 6.124 27.584 -18.345 1.00 43.31 278 GLU A N 1
ATOM 2222 C CA . GLU A 1 278 ? 5.310 28.094 -19.463 1.00 43.31 278 GLU A CA 1
ATOM 2223 C C . GLU A 1 278 ? 6.057 29.201 -20.222 1.00 43.31 278 GLU A C 1
ATOM 2225 O O . GLU A 1 278 ? 5.785 30.392 -20.076 1.00 43.31 278 GLU A O 1
ATOM 2230 N N . ASP A 1 279 ? 6.944 28.779 -21.126 1.00 38.94 279 ASP A N 1
ATOM 2231 C CA . ASP A 1 279 ? 6.956 29.368 -22.463 1.00 38.94 279 ASP A CA 1
ATOM 2232 C C . ASP A 1 279 ? 5.895 28.634 -23.309 1.00 38.94 279 ASP A C 1
ATOM 2234 O O . ASP A 1 279 ? 6.092 27.512 -23.766 1.00 38.94 279 ASP A O 1
ATOM 2238 N N . ASN A 1 280 ? 4.763 29.314 -23.523 1.00 41.69 280 ASN A N 1
ATOM 2239 C CA . ASN A 1 280 ? 3.747 29.081 -24.560 1.00 41.69 280 ASN A CA 1
ATOM 2240 C C . ASN A 1 280 ? 3.083 27.687 -24.661 1.00 41.69 280 ASN A C 1
ATOM 2242 O O . ASN A 1 280 ? 3.494 26.883 -25.492 1.00 41.69 280 ASN A O 1
ATOM 2246 N N . HIS A 1 281 ? 1.896 27.509 -24.052 1.00 37.28 281 HIS A N 1
ATOM 2247 C CA . HIS A 1 281 ? 0.658 27.223 -24.814 1.00 37.28 281 HIS A CA 1
ATOM 2248 C C . HIS A 1 281 ? -0.620 27.327 -23.946 1.00 37.28 281 HIS A C 1
ATOM 2250 O O . HIS A 1 281 ? -0.880 26.494 -23.086 1.00 37.28 281 HIS A O 1
ATOM 2256 N N . CYS A 1 282 ? -1.489 28.304 -24.233 1.00 40.62 282 CYS A N 1
ATOM 2257 C CA . CYS A 1 282 ? -2.737 28.550 -23.493 1.00 40.62 282 CYS A CA 1
ATOM 2258 C C . CYS A 1 282 ? -3.702 27.347 -23.549 1.00 40.62 282 CYS A C 1
ATOM 2260 O O . CYS A 1 282 ? -4.171 26.962 -24.627 1.00 40.62 282 CYS A O 1
ATOM 2262 N N . SER A 1 283 ? -4.032 26.775 -22.385 1.00 41.09 283 SER A N 1
ATOM 2263 C CA . SER A 1 283 ? -4.964 25.651 -22.258 1.00 41.09 283 SER A CA 1
ATOM 2264 C C . SER A 1 283 ? -6.312 26.042 -21.632 1.00 41.09 283 SER A C 1
ATOM 2266 O O . SER A 1 283 ? -6.489 27.066 -20.971 1.00 41.09 283 SER A O 1
ATOM 2268 N N . PHE A 1 284 ? -7.299 25.180 -21.880 1.00 42.03 284 PHE A N 1
ATOM 2269 C CA . PHE A 1 284 ? -8.737 25.275 -21.588 1.00 42.03 284 PHE A CA 1
ATOM 2270 C C . PHE A 1 284 ? -9.113 25.737 -20.160 1.00 42.03 284 PHE A C 1
ATOM 2272 O O . PHE A 1 284 ? -10.216 26.243 -19.932 1.00 42.03 284 PHE A O 1
ATOM 2279 N N . GLN A 1 285 ? -8.193 25.604 -19.203 1.00 48.84 285 GLN A N 1
ATOM 2280 C CA . GLN A 1 285 ? -8.370 25.943 -17.791 1.00 48.84 285 GLN A CA 1
ATOM 2281 C C . GLN A 1 285 ? -8.450 27.460 -17.532 1.00 48.84 285 GLN A C 1
ATOM 2283 O O . GLN A 1 285 ? -9.154 27.891 -16.611 1.00 48.84 285 GLN A O 1
ATOM 2288 N N . ASP A 1 286 ? -7.824 28.279 -18.383 1.00 50.53 286 ASP A N 1
ATOM 2289 C CA . ASP A 1 286 ? -7.846 29.742 -18.255 1.00 50.53 286 ASP A CA 1
ATOM 2290 C C . ASP A 1 286 ? -9.213 30.352 -18.561 1.00 50.53 286 ASP A C 1
ATOM 2292 O O . ASP A 1 286 ? -9.635 31.306 -17.900 1.00 50.53 286 ASP A O 1
ATOM 2296 N N . LYS A 1 287 ? -9.974 29.758 -19.491 1.00 51.41 287 LYS A N 1
ATOM 2297 C CA . LYS A 1 287 ? -11.355 30.193 -19.760 1.00 51.41 287 LYS A CA 1
ATOM 2298 C C . LYS A 1 287 ? -12.254 29.993 -18.538 1.00 51.41 287 LYS A C 1
ATOM 2300 O O . LYS A 1 287 ? -12.991 30.905 -18.172 1.00 51.41 287 LYS A O 1
ATOM 2305 N N . PHE A 1 288 ? -12.118 28.859 -17.848 1.00 53.09 288 PHE A N 1
ATOM 2306 C CA . PHE A 1 288 ? -12.894 28.564 -16.639 1.00 53.09 288 PHE A CA 1
ATOM 2307 C C . PHE A 1 288 ? -12.510 29.448 -15.446 1.00 53.09 288 PHE A C 1
ATOM 2309 O O . PHE A 1 288 ? -13.374 29.804 -14.640 1.00 53.09 288 PHE A O 1
ATOM 2316 N N . LYS A 1 289 ? -11.227 29.812 -15.305 1.00 53.72 289 LYS A N 1
ATOM 2317 C CA . LYS A 1 289 ? -10.785 30.769 -14.277 1.00 53.72 289 LYS A CA 1
ATOM 2318 C C . LYS A 1 289 ? -11.334 32.169 -14.555 1.00 53.72 289 LYS A C 1
ATOM 2320 O O . LYS A 1 289 ? -11.822 32.811 -13.624 1.00 53.72 289 LYS A O 1
ATOM 2325 N N . LYS A 1 290 ? -11.321 32.611 -15.817 1.00 59.66 290 LYS A N 1
ATOM 2326 C CA . LYS A 1 290 ? -11.817 33.933 -16.219 1.00 59.66 290 LYS A CA 1
ATOM 2327 C C . LYS A 1 290 ? -13.322 34.089 -15.988 1.00 59.66 290 LYS A C 1
ATOM 2329 O O . LYS A 1 290 ? -13.734 35.061 -15.359 1.00 59.66 290 LYS A O 1
ATOM 2334 N N . GLU A 1 291 ? -14.122 33.090 -16.360 1.00 57.59 291 GLU A N 1
ATOM 2335 C CA . GLU A 1 291 ? -15.573 33.102 -16.112 1.00 57.59 291 GLU A CA 1
ATOM 2336 C C . GLU A 1 291 ? -15.914 33.137 -14.612 1.00 57.59 291 GLU A C 1
ATOM 2338 O O . GLU A 1 291 ? -16.843 33.832 -14.193 1.00 57.59 291 GLU A O 1
ATOM 2343 N N . ARG A 1 292 ? -15.130 32.452 -13.764 1.00 54.00 292 ARG A N 1
ATOM 2344 C CA . ARG A 1 292 ? -15.342 32.460 -12.306 1.00 54.00 292 ARG A CA 1
ATOM 2345 C C . ARG A 1 292 ? -14.959 33.793 -11.655 1.00 54.00 292 ARG A C 1
ATOM 2347 O O . ARG A 1 292 ? -15.624 34.222 -10.710 1.00 54.00 292 ARG A O 1
ATOM 2354 N N . LEU A 1 293 ? -13.910 34.445 -12.158 1.00 54.03 293 LEU A N 1
ATOM 2355 C CA . LEU A 1 293 ? -13.457 35.764 -11.705 1.00 54.03 293 LEU A CA 1
ATOM 2356 C C . LEU A 1 293 ? -14.471 36.860 -12.049 1.00 54.03 293 LEU A C 1
ATOM 2358 O O . LEU A 1 293 ? -14.799 37.673 -11.183 1.00 54.03 293 LEU A O 1
ATOM 2362 N N . GLU A 1 294 ? -15.049 36.823 -13.250 1.00 63.06 294 GLU A N 1
ATOM 2363 C CA . GLU A 1 294 ? -16.101 37.760 -13.665 1.00 63.06 294 GLU A CA 1
ATOM 2364 C C . GLU A 1 294 ? -17.389 37.577 -12.836 1.00 63.06 294 GLU A C 1
ATOM 2366 O O . GLU A 1 294 ? -18.015 38.554 -12.409 1.00 63.06 294 GLU A O 1
ATOM 2371 N N . GLN A 1 295 ? -17.743 36.333 -12.488 1.00 61.38 295 GLN A N 1
ATOM 2372 C CA . GLN A 1 295 ? -18.875 36.044 -11.598 1.00 61.38 295 GLN A CA 1
ATOM 2373 C C . GLN A 1 295 ? -18.646 36.493 -10.147 1.00 61.38 295 GLN A C 1
ATOM 2375 O O . GLN A 1 295 ? -19.593 36.893 -9.465 1.00 61.38 295 GLN A O 1
ATOM 2380 N N . MET A 1 296 ? -17.409 36.423 -9.648 1.00 56.12 296 MET A N 1
ATOM 2381 C CA . MET A 1 296 ? -17.078 36.929 -8.314 1.00 56.12 296 MET A CA 1
ATOM 2382 C C . MET A 1 296 ? -17.067 38.458 -8.280 1.00 56.12 296 MET A C 1
ATOM 2384 O O . MET A 1 296 ? -17.621 39.036 -7.345 1.00 56.12 296 MET A O 1
ATOM 2388 N N . GLN A 1 297 ? -16.515 39.126 -9.297 1.00 58.38 297 GLN A N 1
ATOM 2389 C CA . GLN A 1 297 ? -16.512 40.591 -9.372 1.00 58.38 297 GLN A CA 1
ATOM 2390 C C . GLN A 1 297 ? -17.927 41.178 -9.434 1.00 58.38 297 GLN A C 1
ATOM 2392 O O . GLN A 1 297 ? -18.202 42.169 -8.756 1.00 58.38 297 GLN A O 1
ATOM 2397 N N . SER A 1 298 ? -18.857 40.551 -10.161 1.00 62.12 298 SER A N 1
ATOM 2398 C CA . SER A 1 298 ? -20.247 41.026 -10.212 1.00 62.12 298 SER A CA 1
ATOM 2399 C C . SER A 1 298 ? -20.958 40.931 -8.854 1.00 62.12 298 SER A C 1
ATOM 2401 O O . SER A 1 298 ? -21.675 41.856 -8.466 1.00 62.12 298 SER A O 1
ATOM 2403 N N . LYS A 1 299 ? -20.690 39.872 -8.075 1.00 60.78 299 LYS A N 1
ATOM 2404 C CA . LYS A 1 299 ? -21.220 39.709 -6.710 1.00 60.78 299 LYS A CA 1
ATOM 2405 C C . LYS A 1 299 ? -20.658 40.750 -5.744 1.00 60.78 299 LYS A C 1
ATOM 2407 O O . LYS A 1 299 ? -21.417 41.322 -4.964 1.00 60.78 299 LYS A O 1
ATOM 2412 N N . TRP A 1 300 ? -19.359 41.037 -5.817 1.00 61.50 300 TRP A N 1
ATOM 2413 C CA . TRP A 1 300 ? -18.733 42.058 -4.973 1.00 61.50 300 TRP A CA 1
ATOM 2414 C C . TRP A 1 300 ? -19.214 43.473 -5.308 1.00 61.50 300 TRP A C 1
ATOM 2416 O O . TRP A 1 300 ? -19.426 44.268 -4.394 1.00 61.50 300 TRP A O 1
ATOM 2426 N N . ASN A 1 301 ? -19.493 43.770 -6.579 1.00 64.38 301 ASN A N 1
ATOM 2427 C CA . ASN A 1 301 ? -20.062 45.057 -6.987 1.00 64.38 301 ASN A CA 1
ATOM 2428 C C . ASN A 1 301 ? -21.476 45.285 -6.427 1.00 64.38 301 ASN A C 1
ATOM 2430 O O . ASN A 1 301 ? -21.801 46.397 -6.011 1.00 64.38 301 ASN A O 1
ATOM 2434 N N . PHE A 1 302 ? -22.300 44.236 -6.342 1.00 64.25 302 PHE A N 1
ATOM 2435 C CA . PHE A 1 302 ? -23.616 44.320 -5.703 1.00 64.25 302 PHE A CA 1
ATOM 2436 C C . PHE A 1 302 ? -23.506 44.619 -4.198 1.00 64.25 302 PHE A C 1
ATOM 2438 O O . PHE A 1 302 ? -24.209 45.487 -3.681 1.00 64.25 302 PHE A O 1
ATOM 2445 N N . VAL A 1 303 ? -22.575 43.953 -3.504 1.00 64.38 303 VAL A N 1
ATOM 2446 C CA . VAL A 1 303 ? -22.325 44.165 -2.068 1.00 64.38 303 VAL A CA 1
ATOM 2447 C C . VAL A 1 303 ? -21.782 45.571 -1.799 1.00 64.38 303 VAL A C 1
ATOM 2449 O O . VAL A 1 303 ? -22.261 46.251 -0.893 1.00 64.38 303 VAL A O 1
ATOM 2452 N N . LEU A 1 304 ? -20.837 46.049 -2.612 1.00 62.84 304 LEU A N 1
ATOM 2453 C CA . LEU A 1 304 ? -20.274 47.396 -2.481 1.00 62.84 304 LEU A CA 1
ATOM 2454 C C . LEU A 1 304 ? -21.320 48.493 -2.726 1.00 62.84 304 LEU A C 1
ATOM 2456 O O . LEU A 1 304 ? -21.328 49.498 -2.012 1.00 62.84 304 LEU A O 1
ATOM 2460 N N . ASN A 1 305 ? -22.243 48.290 -3.671 1.00 63.16 305 ASN A N 1
ATOM 2461 C CA . ASN A 1 305 ? -23.346 49.224 -3.903 1.00 63.16 305 ASN A CA 1
ATOM 2462 C C . ASN A 1 305 ? -24.359 49.232 -2.748 1.00 63.16 305 ASN A C 1
ATOM 2464 O O . ASN A 1 305 ? -24.787 50.308 -2.337 1.00 63.16 305 ASN A O 1
ATOM 2468 N N . ALA A 1 306 ? -24.681 48.073 -2.165 1.00 64.31 306 ALA A N 1
ATOM 2469 C CA . ALA A 1 306 ? -25.589 47.983 -1.017 1.00 64.31 306 ALA A CA 1
ATOM 2470 C C . ALA A 1 306 ? -25.028 48.657 0.252 1.00 64.31 306 ALA A C 1
ATOM 2472 O O . ALA A 1 306 ? -25.782 49.209 1.059 1.00 64.31 306 ALA A O 1
ATOM 2473 N N . VAL A 1 307 ? -23.702 48.641 0.424 1.00 64.56 307 VAL A N 1
ATOM 2474 C CA . VAL A 1 307 ? -23.019 49.330 1.529 1.00 64.56 307 VAL A CA 1
ATOM 2475 C C . VAL A 1 307 ? -23.032 50.848 1.326 1.00 64.56 307 VAL A C 1
ATOM 2477 O O . VAL A 1 307 ? -23.297 51.578 2.277 1.00 64.56 307 VAL A O 1
ATOM 2480 N N . LYS A 1 308 ? -22.847 51.335 0.091 1.00 64.56 308 LYS A N 1
ATOM 2481 C CA . LYS A 1 308 ? -22.922 52.774 -0.226 1.00 64.56 308 LYS A CA 1
ATOM 2482 C C . LYS A 1 308 ? -24.318 53.379 -0.054 1.00 64.56 308 LYS A C 1
ATOM 2484 O O . LYS A 1 308 ? -24.423 54.564 0.232 1.00 64.56 308 LYS A O 1
ATOM 2489 N N . THR A 1 309 ? -25.385 52.593 -0.198 1.00 59.31 309 THR A N 1
ATOM 2490 C CA . THR A 1 309 ? -26.769 53.082 -0.042 1.00 59.31 309 THR A CA 1
ATOM 2491 C C . THR A 1 309 ? -27.242 53.206 1.411 1.00 59.31 309 THR A C 1
ATOM 2493 O O . THR A 1 309 ? -28.335 53.710 1.638 1.00 59.31 309 THR A O 1
ATOM 2496 N N . LYS A 1 310 ? -26.457 52.747 2.399 1.00 52.41 310 LYS A N 1
ATOM 2497 C CA . LYS A 1 310 ? -26.803 52.815 3.835 1.00 52.41 310 LYS A CA 1
ATOM 2498 C C . LYS A 1 310 ? -26.100 53.938 4.609 1.00 52.41 310 LYS A C 1
ATOM 2500 O O . LYS A 1 310 ? -26.351 54.083 5.800 1.00 52.41 310 LYS A O 1
ATOM 2505 N N . THR A 1 311 ? -25.231 54.711 3.963 1.00 53.03 311 THR A N 1
ATOM 2506 C CA . THR A 1 311 ? -24.463 55.808 4.576 1.00 53.03 311 THR A CA 1
ATOM 2507 C C . THR A 1 311 ? -24.958 57.193 4.145 1.00 53.03 311 THR A C 1
ATOM 2509 O O . THR A 1 311 ? -24.154 58.075 3.847 1.00 53.03 311 THR A O 1
ATOM 2512 N N . HIS A 1 312 ? -26.280 57.387 4.139 1.00 48.00 312 HIS A N 1
ATOM 2513 C CA . HIS A 1 312 ? -26.930 58.698 4.073 1.00 48.00 312 HIS A CA 1
ATOM 2514 C C . HIS A 1 312 ? -27.974 58.830 5.177 1.00 48.00 312 HIS A C 1
ATOM 2516 O O . HIS A 1 312 ? -28.733 57.853 5.373 1.00 48.00 312 HIS A O 1
#